Protein AF-A0A2B4SHE2-F1 (afdb_monomer_lite)

Secondary structure (DSSP, 8-state):
-------------PPPP-TTTTSS-HHHHHHHHHHHHH--HHHHHHHHHHTBTTB-GGGTSS---SHHHHHHHHHHHHHTTSS-SS--HHHHHHHHHTT-HHHHHHHHHHHHHHHHHHHHHHHHHHSPBTTB-S-TTPPPPTTTHHHHHHHHHHHHHTHHHHHHHHHHHHTT-S-TTHHHHHHHHSS-SS---HHHHHHHHHHHHHHHHHHHTT-S-PPTTHHHHHHHTSHHHHHHHHHHHHTTHHHHHHHHHHHHHHH-TTSPPPHHHHHHHHHHHHHHHHHHHS----

Structure (mmCIF, N/CA/C/O backbone):
data_AF-A0A2B4SHE2-F1
#
_entry.id   AF-A0A2B4SHE2-F1
#
loop_
_atom_site.group_PDB
_atom_site.id
_atom_site.type_symbol
_atom_site.label_atom_id
_atom_site.label_alt_id
_atom_site.label_comp_id
_atom_site.label_asym_id
_atom_site.label_entity_id
_atom_site.label_seq_id
_atom_site.pdbx_PDB_ins_code
_atom_site.Cartn_x
_atom_site.Cartn_y
_atom_site.Cartn_z
_atom_site.occupancy
_atom_site.B_iso_or_equiv
_atom_site.auth_seq_id
_atom_site.auth_comp_id
_atom_site.auth_asym_id
_atom_site.auth_atom_id
_atom_site.pdbx_PDB_model_num
ATOM 1 N N . MET A 1 1 ? -0.004 64.079 23.009 1.00 35.69 1 MET A N 1
ATOM 2 C CA . MET A 1 1 ? -0.251 62.740 23.583 1.00 35.69 1 MET A CA 1
ATOM 3 C C . MET A 1 1 ? -1.053 61.926 22.578 1.00 35.69 1 MET A C 1
ATOM 5 O O . MET A 1 1 ? -1.993 62.475 22.028 1.00 35.69 1 MET A O 1
ATOM 9 N N . ALA A 1 2 ? -0.576 60.702 22.318 1.00 30.23 2 ALA A N 1
ATOM 10 C CA . ALA A 1 2 ? -1.162 59.523 21.652 1.00 30.23 2 ALA A CA 1
ATOM 11 C C . ALA A 1 2 ? -2.428 59.692 20.773 1.00 30.23 2 ALA A C 1
ATOM 13 O O . ALA A 1 2 ? -3.469 60.118 21.248 1.00 30.23 2 ALA A O 1
ATOM 14 N N . SER A 1 3 ? -2.348 59.421 19.465 1.00 29.89 3 SER A N 1
ATOM 15 C CA . SER A 1 3 ? -2.462 58.098 18.801 1.00 29.89 3 SER A CA 1
ATOM 16 C C . SER A 1 3 ? -3.890 57.552 18.708 1.00 29.89 3 SER A C 1
ATOM 18 O O . SER A 1 3 ? -4.447 57.098 19.701 1.00 29.89 3 SER A O 1
ATOM 20 N N . THR A 1 4 ? -4.421 57.463 17.486 1.00 31.22 4 THR A N 1
ATOM 21 C CA . THR A 1 4 ? -5.020 56.212 16.979 1.00 31.22 4 THR A CA 1
ATOM 22 C C . THR A 1 4 ? -5.111 56.263 15.455 1.00 31.22 4 THR A C 1
ATOM 24 O O . THR A 1 4 ? -6.097 56.677 14.856 1.00 31.22 4 THR A O 1
ATOM 27 N N . THR A 1 5 ? -4.025 55.844 14.812 1.00 33.22 5 THR A N 1
ATOM 28 C CA . THR A 1 5 ? -4.031 55.367 13.433 1.00 33.22 5 THR A CA 1
ATOM 29 C C . THR A 1 5 ? -4.818 54.059 13.378 1.00 33.22 5 THR A C 1
ATOM 31 O O . THR A 1 5 ? -4.445 53.063 13.998 1.00 33.22 5 THR A O 1
ATOM 34 N N . ALA A 1 6 ? -5.920 54.060 12.631 1.00 34.59 6 ALA A N 1
ATOM 35 C CA . ALA A 1 6 ? -6.632 52.850 12.255 1.00 34.59 6 ALA A CA 1
ATOM 36 C C . ALA A 1 6 ? -5.744 52.027 11.307 1.00 34.59 6 ALA A C 1
ATOM 38 O O . ALA A 1 6 ? -5.678 52.280 10.108 1.00 34.59 6 ALA A O 1
ATOM 39 N N . SER A 1 7 ? -5.016 51.057 11.860 1.00 29.50 7 SER A N 1
ATOM 40 C CA . SER A 1 7 ? -4.370 50.007 11.078 1.00 29.50 7 SER A CA 1
ATOM 41 C C . SER A 1 7 ? -5.373 48.871 10.910 1.00 29.50 7 SER A C 1
ATOM 43 O O . SER A 1 7 ? -5.503 48.004 11.775 1.00 29.50 7 SER A O 1
ATOM 45 N N . SER A 1 8 ? -6.110 48.887 9.798 1.00 32.44 8 SER A N 1
ATOM 46 C CA . SER A 1 8 ? -6.782 47.691 9.300 1.00 32.44 8 SER A CA 1
ATOM 47 C C . SER A 1 8 ? -5.694 46.695 8.901 1.00 32.44 8 SER A C 1
ATOM 49 O O . SER A 1 8 ? -5.109 46.784 7.818 1.00 32.44 8 SER A O 1
ATOM 51 N N . LYS A 1 9 ? -5.371 45.764 9.801 1.00 32.91 9 LYS A N 1
ATOM 52 C CA . LYS A 1 9 ? -4.623 44.566 9.430 1.00 32.91 9 LYS A CA 1
ATOM 53 C C . LYS A 1 9 ? -5.504 43.777 8.468 1.00 32.91 9 LYS A C 1
ATOM 55 O O . LYS A 1 9 ? -6.381 43.036 8.892 1.00 32.91 9 LYS A O 1
ATOM 60 N N . ASN A 1 10 ? -5.260 43.972 7.176 1.00 30.81 10 ASN A N 1
ATOM 61 C CA . ASN A 1 10 ? -5.585 42.990 6.159 1.00 30.81 10 ASN A CA 1
ATOM 62 C C . ASN A 1 10 ? -4.869 41.703 6.569 1.00 30.81 10 ASN A C 1
ATOM 64 O O . ASN A 1 10 ? -3.658 41.569 6.369 1.00 30.81 10 ASN A O 1
ATOM 68 N N . GLU A 1 11 ? -5.600 40.794 7.214 1.00 30.48 11 GLU A N 1
ATOM 69 C CA . GLU A 1 11 ? -5.191 39.404 7.314 1.00 30.48 11 GLU A CA 1
ATOM 70 C C . GLU A 1 11 ? -4.985 38.924 5.885 1.00 30.48 11 GLU A C 1
ATOM 72 O O . GLU A 1 11 ? -5.907 38.802 5.080 1.00 30.48 11 GLU A O 1
ATOM 77 N N . THR A 1 12 ? -3.714 38.770 5.548 1.00 26.36 12 THR A N 1
ATOM 78 C CA . THR A 1 12 ? -3.264 38.187 4.303 1.00 26.36 12 THR A CA 1
ATOM 79 C C . THR A 1 12 ? -3.775 36.758 4.319 1.00 26.36 12 THR A C 1
ATOM 81 O O . THR A 1 12 ? -3.230 35.891 5.003 1.00 26.36 12 THR A O 1
ATOM 84 N N . ILE A 1 13 ? -4.881 36.545 3.606 1.00 33.16 13 ILE A N 1
ATOM 85 C CA . ILE A 1 13 ? -5.395 35.231 3.243 1.00 33.16 13 ILE A CA 1
ATOM 86 C C . ILE A 1 13 ? -4.196 34.475 2.675 1.00 33.16 13 ILE A C 1
ATOM 88 O O . ILE A 1 13 ? -3.643 34.844 1.638 1.00 33.16 13 ILE A O 1
ATOM 92 N N . SER A 1 14 ? -3.729 33.482 3.432 1.00 30.48 14 SER A N 1
ATOM 93 C CA . SER A 1 14 ? -2.652 32.601 2.994 1.00 30.48 14 SER A CA 1
ATOM 94 C C . SER A 1 14 ? -3.041 32.015 1.633 1.00 30.48 14 SER A C 1
ATOM 96 O O . SER A 1 14 ? -4.219 31.702 1.439 1.00 30.48 14 SER A O 1
ATOM 98 N N . PRO A 1 15 ? -2.102 31.904 0.678 1.00 32.03 15 PRO A N 1
ATOM 99 C CA . PRO A 1 15 ? -2.428 31.489 -0.680 1.00 32.03 15 PRO A CA 1
ATOM 100 C C . PRO A 1 15 ? -3.116 30.115 -0.668 1.00 32.03 15 PRO A C 1
ATOM 102 O O . PRO A 1 15 ? -2.853 29.317 0.239 1.00 32.03 15 PRO A O 1
ATOM 105 N N . PRO A 1 16 ? -3.991 29.828 -1.651 1.00 39.62 16 PRO A N 1
ATOM 106 C CA . PRO A 1 16 ? -4.706 28.563 -1.713 1.00 39.62 16 PRO A CA 1
ATOM 107 C C . PRO A 1 16 ? -3.692 27.417 -1.691 1.00 39.62 16 PRO A C 1
ATOM 109 O O . PRO A 1 16 ? -2.679 27.453 -2.396 1.00 39.62 16 PRO A O 1
ATOM 112 N N . PHE A 1 17 ? -3.942 26.438 -0.821 1.00 40.06 17 PHE A N 1
ATOM 113 C CA . PHE A 1 17 ? -3.150 25.220 -0.708 1.00 40.06 17 PHE A CA 1
ATOM 114 C C . PHE A 1 17 ? -2.892 24.653 -2.115 1.00 40.06 17 PHE A C 1
ATOM 116 O O . PHE A 1 17 ? -3.797 24.539 -2.937 1.00 40.06 17 PHE A O 1
ATOM 123 N N . SER A 1 18 ? -1.620 24.411 -2.441 1.00 35.09 18 SER A N 1
ATOM 124 C CA . SER A 1 18 ? -1.238 23.954 -3.776 1.00 35.09 18 SER A CA 1
ATOM 125 C C . SER A 1 18 ? -1.647 22.493 -3.952 1.00 35.09 18 SER A C 1
ATOM 127 O O . SER A 1 18 ? -0.974 21.601 -3.429 1.00 35.09 18 SER A O 1
ATOM 129 N N . ILE A 1 19 ? -2.688 22.287 -4.760 1.00 45.56 19 ILE A N 1
ATOM 130 C CA . ILE A 1 19 ? -3.232 21.009 -5.259 1.00 45.56 19 ILE A CA 1
ATOM 131 C C . ILE A 1 19 ? -2.128 20.023 -5.716 1.00 45.56 19 ILE A C 1
ATOM 133 O O . ILE A 1 19 ? -2.297 18.807 -5.691 1.00 45.56 19 ILE A O 1
ATOM 137 N N . MET A 1 20 ? -0.946 20.516 -6.104 1.00 47.19 20 MET A N 1
ATOM 138 C CA . MET A 1 20 ? 0.175 19.691 -6.575 1.00 47.19 20 MET A CA 1
ATOM 139 C C . MET A 1 20 ? 0.999 19.024 -5.463 1.00 47.19 20 MET A C 1
ATOM 141 O O . MET A 1 20 ? 1.744 18.079 -5.734 1.00 47.19 20 MET A O 1
ATOM 145 N N . LYS A 1 21 ? 0.923 19.489 -4.209 1.00 54.62 21 LYS A N 1
ATOM 146 C CA . LYS A 1 21 ? 1.840 19.0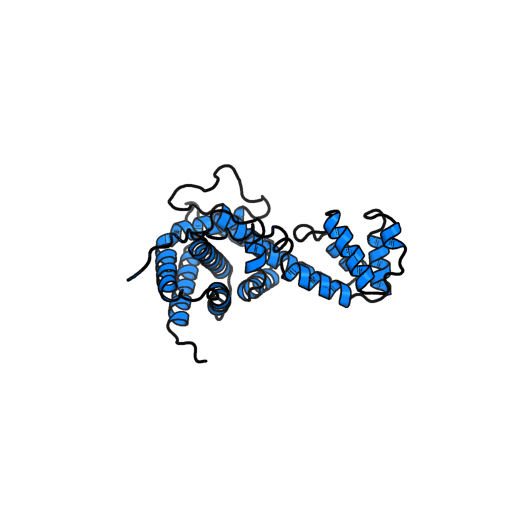19 -3.154 1.00 54.62 21 LYS A CA 1
ATOM 147 C C . LYS A 1 21 ? 1.622 17.545 -2.791 1.00 54.62 21 LYS A C 1
ATOM 149 O O . LYS A 1 21 ? 2.589 16.857 -2.453 1.00 54.62 21 LYS A O 1
ATOM 154 N N . TYR A 1 22 ? 0.384 17.065 -2.900 1.00 61.91 22 TYR A N 1
ATOM 155 C CA . TYR A 1 22 ? -0.038 15.727 -2.474 1.00 61.91 22 TYR A CA 1
ATOM 156 C C . TYR A 1 22 ? -0.290 14.753 -3.631 1.00 61.91 22 TYR A C 1
ATOM 158 O O . TYR A 1 22 ? -0.704 13.626 -3.389 1.00 61.91 22 TYR A O 1
ATOM 166 N N . GLN A 1 23 ? 0.036 15.144 -4.869 1.00 71.19 23 GLN A N 1
ATOM 167 C CA . GLN A 1 23 ? -0.316 14.400 -6.087 1.00 71.19 23 GLN A CA 1
ATOM 168 C C . GLN A 1 23 ? 0.148 12.932 -6.096 1.00 71.19 23 GLN A C 1
ATOM 170 O O . GLN A 1 23 ? -0.513 12.079 -6.680 1.00 71.19 23 GLN A O 1
ATOM 175 N N . TYR A 1 24 ? 1.272 12.626 -5.437 1.00 84.31 24 TYR A N 1
ATOM 176 C CA . TYR A 1 24 ? 1.762 11.254 -5.310 1.00 84.31 24 TYR A CA 1
ATOM 177 C C . TYR A 1 24 ? 2.224 10.962 -3.878 1.00 84.31 24 TYR A C 1
ATOM 179 O O . TYR A 1 24 ? 3.018 11.750 -3.338 1.00 84.31 24 TYR A O 1
ATOM 187 N N . PRO A 1 25 ? 1.815 9.823 -3.283 1.00 88.62 25 PRO A N 1
ATOM 188 C CA . PRO A 1 25 ? 2.307 9.384 -1.981 1.00 88.62 25 PRO A CA 1
ATOM 189 C C . PRO A 1 25 ? 3.843 9.277 -1.964 1.00 88.62 25 PRO A C 1
ATOM 191 O O . PRO A 1 25 ? 4.420 8.804 -2.948 1.00 88.62 25 PRO A O 1
ATOM 194 N N . PRO A 1 26 ? 4.536 9.660 -0.872 1.00 89.88 26 PRO A N 1
ATOM 195 C CA . PRO A 1 26 ? 5.999 9.623 -0.818 1.00 89.88 26 PRO A CA 1
ATOM 196 C C . PRO A 1 26 ? 6.572 8.236 -1.110 1.00 89.88 26 PRO A C 1
ATOM 198 O O . PRO A 1 26 ? 7.491 8.127 -1.907 1.00 89.88 26 PRO A O 1
ATOM 201 N N . VAL A 1 27 ? 5.953 7.177 -0.577 1.00 92.88 27 VAL A N 1
ATOM 202 C CA . VAL A 1 27 ? 6.382 5.786 -0.816 1.00 92.88 27 VAL A CA 1
ATOM 203 C C . VAL A 1 27 ? 6.355 5.384 -2.292 1.00 92.88 27 VAL A C 1
ATOM 205 O O . VAL A 1 27 ? 7.165 4.570 -2.718 1.00 92.88 27 VAL A O 1
ATOM 208 N N . PHE A 1 28 ? 5.451 5.965 -3.087 1.00 95.00 28 PHE A N 1
ATOM 209 C CA . PHE A 1 28 ? 5.414 5.736 -4.529 1.00 95.00 28 PHE A CA 1
ATOM 210 C C . PHE A 1 28 ? 6.556 6.472 -5.230 1.00 95.00 28 PHE A C 1
ATOM 212 O O . PHE A 1 28 ? 7.228 5.894 -6.077 1.00 95.00 28 PHE A O 1
ATOM 219 N N . LYS A 1 29 ? 6.817 7.730 -4.847 1.00 93.81 29 LYS A N 1
ATOM 220 C CA . LYS A 1 29 ? 7.949 8.502 -5.383 1.00 93.81 29 LYS A CA 1
ATOM 221 C C . LYS A 1 29 ? 9.282 7.824 -5.065 1.00 93.81 29 LYS A C 1
ATOM 223 O O . LYS A 1 29 ? 10.107 7.678 -5.961 1.00 93.81 29 LYS A O 1
ATOM 228 N N . ASP A 1 30 ? 9.459 7.384 -3.822 1.00 95.00 30 ASP A N 1
ATOM 229 C CA . ASP A 1 30 ? 10.666 6.699 -3.356 1.00 95.00 30 ASP A CA 1
ATOM 230 C C . ASP A 1 30 ? 10.887 5.398 -4.144 1.00 95.00 30 ASP A C 1
ATOM 232 O O . ASP A 1 30 ? 11.995 5.138 -4.611 1.00 95.00 30 ASP A O 1
ATOM 236 N N . PHE A 1 31 ? 9.815 4.637 -4.396 1.00 97.12 31 PHE A N 1
ATOM 237 C CA . PHE A 1 31 ? 9.875 3.456 -5.254 1.00 97.12 31 PHE A CA 1
ATOM 238 C C . PHE A 1 31 ? 10.293 3.788 -6.689 1.00 97.12 31 PHE A C 1
ATOM 240 O O . PHE A 1 31 ? 11.168 3.123 -7.228 1.00 97.12 31 PHE A O 1
ATOM 247 N N . LEU A 1 32 ? 9.710 4.815 -7.319 1.00 96.94 32 LEU A N 1
ATOM 248 C CA . LEU A 1 32 ? 10.079 5.197 -8.689 1.00 96.94 32 LEU A CA 1
ATOM 249 C C . LEU A 1 32 ? 11.546 5.633 -8.788 1.00 96.94 32 LEU A C 1
ATOM 251 O O . LEU A 1 32 ? 12.211 5.315 -9.771 1.00 96.94 32 LEU A O 1
ATOM 255 N N . ILE A 1 33 ? 12.062 6.327 -7.770 1.00 96.56 33 ILE A N 1
ATOM 256 C CA . ILE A 1 33 ? 13.481 6.690 -7.694 1.00 96.56 33 ILE A CA 1
ATOM 257 C C . ILE A 1 33 ? 14.343 5.428 -7.625 1.00 96.56 33 ILE A C 1
ATOM 259 O O . ILE A 1 33 ? 15.272 5.279 -8.419 1.00 96.56 33 ILE A O 1
ATOM 263 N N . HIS A 1 34 ? 14.010 4.504 -6.722 1.00 96.75 34 HIS A N 1
ATOM 264 C CA . HIS A 1 34 ? 14.760 3.263 -6.571 1.00 96.75 34 HIS A CA 1
ATOM 265 C C . HIS A 1 34 ? 14.682 2.377 -7.821 1.00 96.75 34 HIS A C 1
ATOM 267 O O . HIS A 1 34 ? 15.695 1.823 -8.242 1.00 96.75 34 HIS A O 1
ATOM 273 N N . PHE A 1 35 ? 13.513 2.299 -8.461 1.00 97.38 35 PHE A N 1
ATOM 274 C CA . PHE A 1 35 ? 13.305 1.617 -9.735 1.00 97.38 35 PHE A CA 1
ATOM 275 C C . PHE A 1 35 ? 14.287 2.134 -10.789 1.00 97.38 35 PHE A C 1
ATOM 277 O O . PHE A 1 35 ? 15.049 1.341 -11.334 1.00 97.38 35 PHE A O 1
ATOM 284 N N . VAL A 1 36 ? 14.342 3.454 -11.015 1.00 96.44 36 VAL A N 1
ATOM 285 C CA . VAL A 1 36 ? 15.259 4.069 -11.993 1.00 96.44 36 VAL A CA 1
ATOM 286 C C . VAL A 1 36 ? 16.712 3.722 -11.690 1.00 96.44 36 VAL A C 1
ATOM 288 O O . VAL A 1 36 ? 17.429 3.237 -12.565 1.00 96.44 36 VAL A O 1
ATOM 291 N N . GLN A 1 37 ? 17.125 3.911 -10.438 1.00 95.19 37 GLN A N 1
ATOM 292 C CA . GLN A 1 37 ? 18.502 3.676 -9.999 1.00 95.19 37 GLN A CA 1
ATOM 293 C C . GLN A 1 37 ? 18.914 2.202 -10.092 1.00 95.19 37 GLN A C 1
ATOM 295 O O . GLN A 1 37 ? 20.091 1.894 -10.258 1.00 95.19 37 GLN A O 1
ATOM 300 N N . SER A 1 38 ? 17.948 1.287 -10.022 1.00 96.12 38 SER A N 1
ATOM 301 C CA . SER A 1 38 ? 18.192 -0.153 -9.980 1.00 96.12 38 SER A CA 1
ATOM 302 C C . SER A 1 38 ? 18.204 -0.831 -11.348 1.00 96.12 38 SER A C 1
ATOM 304 O O . SER A 1 38 ? 18.576 -2.006 -11.438 1.00 96.12 38 SER A O 1
ATOM 306 N N . LEU A 1 39 ? 17.770 -0.167 -12.424 1.00 95.06 39 LEU A N 1
ATOM 307 C CA . LEU A 1 39 ? 17.797 -0.751 -13.767 1.00 95.06 39 LEU A CA 1
ATOM 308 C C . LEU A 1 39 ? 19.159 -0.537 -14.439 1.00 95.06 39 LEU A C 1
ATOM 310 O O . LEU A 1 39 ? 19.611 0.596 -14.597 1.00 95.06 39 LEU A O 1
ATOM 314 N N . ASN A 1 40 ? 19.779 -1.624 -14.907 1.00 93.56 40 ASN A N 1
ATOM 315 C CA . ASN A 1 40 ? 20.942 -1.567 -15.797 1.00 93.56 40 ASN A CA 1
ATOM 316 C C . ASN A 1 40 ? 20.534 -1.168 -17.230 1.00 93.56 40 ASN A C 1
ATOM 318 O O . ASN A 1 40 ? 19.349 -1.154 -17.561 1.00 93.56 40 ASN A O 1
ATOM 322 N N . SER A 1 41 ? 21.508 -0.892 -18.099 1.00 92.50 41 SER A N 1
ATOM 323 C CA . SER A 1 41 ? 21.264 -0.455 -19.483 1.00 92.50 41 SER A CA 1
ATOM 324 C C . SER A 1 41 ? 20.343 -1.392 -20.277 1.00 92.50 41 SER A C 1
ATOM 326 O O . SER A 1 41 ? 19.435 -0.922 -20.956 1.00 92.50 41 SER A O 1
ATOM 328 N N . SER A 1 42 ? 20.510 -2.712 -20.142 1.00 92.75 42 SER A N 1
ATOM 329 C CA . SER A 1 42 ? 19.654 -3.699 -20.815 1.00 92.75 42 SER A CA 1
ATOM 330 C C . SER A 1 42 ? 18.200 -3.621 -20.344 1.00 92.75 42 SER A C 1
ATOM 332 O O . SER A 1 42 ? 17.282 -3.641 -21.161 1.00 92.75 42 SER A O 1
ATOM 334 N N . ASN A 1 43 ? 17.973 -3.498 -19.034 1.00 95.31 43 ASN A N 1
ATOM 335 C CA . ASN A 1 43 ? 16.633 -3.373 -18.463 1.00 95.31 43 ASN A CA 1
ATOM 336 C C . ASN A 1 43 ? 15.973 -2.052 -18.872 1.00 95.31 43 ASN A C 1
ATOM 338 O O . ASN A 1 43 ? 14.769 -2.018 -19.103 1.00 95.31 43 ASN A O 1
ATOM 342 N N . ARG A 1 44 ? 16.748 -0.967 -18.979 1.00 94.75 44 ARG A N 1
ATOM 343 C CA . ARG A 1 44 ? 16.248 0.340 -19.431 1.00 94.75 44 ARG A CA 1
ATOM 344 C C . ARG A 1 44 ? 15.804 0.304 -20.888 1.00 94.75 44 ARG A C 1
ATOM 346 O O . ARG A 1 44 ? 14.708 0.765 -21.191 1.00 94.75 44 ARG A O 1
ATOM 353 N N . ALA A 1 45 ? 16.605 -0.303 -21.763 1.00 91.94 45 ALA A N 1
ATOM 354 C CA . ALA A 1 45 ? 16.230 -0.519 -23.158 1.00 91.94 45 ALA A CA 1
ATOM 355 C C . ALA A 1 45 ? 14.974 -1.400 -23.273 1.00 91.94 45 ALA A C 1
ATOM 357 O O . ALA A 1 45 ? 14.053 -1.073 -24.020 1.00 91.94 45 ALA A O 1
ATOM 358 N N . ALA A 1 46 ? 14.891 -2.470 -22.475 1.00 94.31 46 ALA A N 1
ATOM 359 C CA . ALA A 1 46 ? 13.701 -3.315 -22.414 1.00 94.31 46 ALA A CA 1
ATOM 360 C C . ALA A 1 46 ? 12.463 -2.542 -21.931 1.00 94.31 46 ALA A C 1
ATOM 362 O O . ALA A 1 46 ? 11.380 -2.742 -22.469 1.00 94.31 46 ALA A O 1
ATOM 363 N N . PHE A 1 47 ? 12.609 -1.640 -20.955 1.00 94.81 47 PHE A N 1
ATOM 364 C CA . PHE A 1 47 ? 11.508 -0.798 -20.486 1.00 94.81 47 PHE A CA 1
ATOM 365 C C . PHE A 1 47 ? 11.028 0.175 -21.565 1.00 94.81 47 PHE A C 1
ATOM 367 O O . PHE A 1 47 ? 9.824 0.327 -21.758 1.00 94.81 47 PHE A O 1
ATOM 374 N N . ALA A 1 48 ? 11.958 0.792 -22.298 1.00 92.25 48 ALA A N 1
ATOM 375 C CA . ALA A 1 48 ? 11.646 1.665 -23.427 1.00 92.25 48 ALA A CA 1
ATOM 376 C C . ALA A 1 48 ? 10.826 0.921 -24.488 1.00 92.25 48 ALA A C 1
ATOM 378 O O . ALA A 1 48 ? 9.769 1.391 -24.903 1.00 92.25 48 ALA A O 1
ATOM 379 N N . PHE A 1 49 ? 11.283 -0.278 -24.858 1.00 90.88 49 PHE A N 1
ATOM 380 C CA . PHE A 1 49 ? 10.578 -1.153 -25.787 1.00 90.88 49 PHE A CA 1
ATOM 381 C C . PHE A 1 49 ? 9.200 -1.565 -25.255 1.00 90.88 49 PHE A C 1
ATOM 383 O O . PHE A 1 49 ? 8.220 -1.514 -25.989 1.00 90.88 49 PHE A O 1
ATOM 390 N N . TYR A 1 50 ? 9.094 -1.903 -23.966 1.00 92.50 50 TYR A N 1
ATOM 391 C CA . TYR A 1 50 ? 7.817 -2.251 -23.333 1.00 92.50 50 TYR A CA 1
ATOM 392 C C . TYR A 1 50 ? 6.801 -1.099 -23.387 1.00 92.50 50 TYR A C 1
ATOM 394 O O . TYR A 1 50 ? 5.603 -1.334 -23.492 1.00 92.50 50 TYR A O 1
ATOM 402 N N . CYS A 1 51 ? 7.271 0.150 -23.341 1.00 91.44 51 CYS A N 1
ATOM 403 C CA . CYS A 1 51 ? 6.422 1.339 -23.435 1.00 91.44 51 CYS A CA 1
ATOM 404 C C . CYS A 1 51 ? 6.044 1.714 -24.880 1.00 91.44 51 CYS A C 1
ATOM 406 O O . CYS A 1 51 ? 5.323 2.695 -25.091 1.00 91.44 51 CYS A O 1
ATOM 408 N N . GLN A 1 52 ? 6.521 0.978 -25.888 1.00 88.81 52 GLN A N 1
ATOM 409 C CA . GLN A 1 52 ? 6.210 1.257 -27.285 1.00 88.81 52 GLN A CA 1
ATOM 410 C C . GLN A 1 52 ? 4.703 1.117 -27.544 1.00 88.81 52 GLN A C 1
ATOM 412 O O . GLN A 1 52 ? 4.082 0.119 -27.196 1.00 88.81 52 GLN A O 1
ATOM 417 N N . GLY A 1 53 ? 4.107 2.138 -28.164 1.00 84.38 53 GLY A N 1
ATOM 418 C CA . GLY A 1 53 ? 2.663 2.195 -28.420 1.00 84.38 53 GLY A CA 1
ATOM 419 C C . GLY A 1 53 ? 1.831 2.785 -27.276 1.00 84.38 53 GLY A C 1
ATOM 420 O O . GLY A 1 53 ? 0.689 3.160 -27.521 1.00 84.38 53 GLY A O 1
ATOM 421 N N . LEU A 1 54 ? 2.403 2.945 -26.075 1.00 85.44 54 LEU A N 1
ATOM 422 C CA . LEU A 1 54 ? 1.774 3.672 -24.960 1.00 85.44 54 LEU A CA 1
ATOM 423 C C . LEU A 1 54 ? 2.121 5.167 -24.973 1.00 85.44 54 LEU A C 1
ATOM 425 O O . LEU A 1 54 ? 1.412 5.991 -24.403 1.00 85.44 54 LEU A O 1
ATOM 429 N N . ILE A 1 55 ? 3.227 5.530 -25.626 1.00 80.81 55 ILE A N 1
ATOM 430 C CA . ILE A 1 55 ? 3.735 6.903 -25.679 1.00 80.81 55 ILE A CA 1
ATOM 431 C C . ILE A 1 55 ? 4.205 7.269 -27.097 1.00 80.81 55 ILE A C 1
ATOM 433 O O . ILE A 1 55 ? 4.502 6.374 -27.896 1.00 80.81 55 ILE A O 1
ATOM 437 N N . PRO A 1 56 ? 4.322 8.570 -27.428 1.00 80.62 56 PRO A N 1
ATOM 438 C CA . PRO A 1 56 ? 4.888 9.015 -28.696 1.00 80.62 56 PRO A CA 1
ATOM 439 C C . PRO A 1 56 ? 6.314 8.493 -28.900 1.00 80.62 56 PRO A C 1
ATOM 441 O O . PRO A 1 56 ? 7.141 8.580 -27.994 1.00 80.62 56 PRO A O 1
ATOM 444 N N . GLY A 1 57 ? 6.622 8.027 -30.115 1.00 75.88 57 GLY A N 1
ATOM 445 C CA . GLY A 1 57 ? 7.949 7.503 -30.466 1.00 75.88 57 GLY A CA 1
ATOM 446 C C . GLY A 1 57 ? 9.094 8.485 -30.202 1.00 75.88 57 GLY A C 1
ATOM 447 O O . GLY A 1 57 ? 10.160 8.061 -29.781 1.00 75.88 57 GLY A O 1
ATOM 448 N N . SER A 1 58 ? 8.839 9.796 -30.288 1.00 76.19 58 SER A N 1
ATOM 449 C CA . SER A 1 58 ? 9.822 10.839 -29.962 1.00 76.19 58 SER A CA 1
ATOM 450 C C . SER A 1 58 ? 10.334 10.806 -28.517 1.00 76.19 58 SER A C 1
ATOM 452 O O . SER A 1 58 ? 11.405 11.333 -28.230 1.00 76.19 58 SER A O 1
ATOM 454 N N . MET A 1 59 ? 9.594 10.175 -27.600 1.00 73.88 59 MET A N 1
ATOM 455 C CA . MET A 1 59 ? 10.021 9.947 -26.213 1.00 73.88 59 MET A CA 1
ATOM 456 C C . MET A 1 59 ? 10.870 8.675 -26.054 1.00 73.88 59 MET A C 1
ATOM 458 O O . MET A 1 59 ? 11.421 8.439 -24.981 1.00 73.88 59 MET A O 1
ATOM 462 N N . LEU A 1 60 ? 10.968 7.859 -27.105 1.00 78.25 60 LEU A N 1
ATOM 463 C CA . LEU A 1 60 ? 11.708 6.595 -27.172 1.00 78.25 60 LEU A CA 1
ATOM 464 C C . LEU A 1 60 ? 12.941 6.669 -28.088 1.00 78.25 60 LEU A C 1
ATOM 466 O O . LEU A 1 60 ? 13.702 5.709 -28.136 1.00 78.25 60 LEU A O 1
ATOM 470 N N . ASP A 1 61 ? 13.165 7.794 -28.776 1.00 69.94 61 ASP A N 1
ATOM 471 C CA . ASP A 1 61 ? 14.292 7.988 -29.704 1.00 69.94 61 ASP A CA 1
ATOM 472 C C . ASP A 1 61 ? 15.671 8.008 -29.000 1.00 69.94 61 ASP A C 1
ATOM 474 O O . ASP A 1 61 ? 16.713 7.885 -29.645 1.00 69.94 61 ASP A O 1
ATOM 478 N N . GLY A 1 62 ? 15.695 8.155 -27.670 1.00 69.50 62 GLY A N 1
ATOM 479 C CA . GLY A 1 62 ? 16.902 8.075 -26.844 1.00 69.50 62 GLY A CA 1
ATOM 480 C C . GLY A 1 62 ? 17.283 6.638 -26.467 1.00 69.50 62 GLY A C 1
ATOM 481 O O . GLY A 1 62 ? 16.443 5.749 -26.370 1.00 69.50 62 GLY A O 1
ATOM 482 N N . ASN A 1 63 ? 18.561 6.401 -26.165 1.00 74.69 63 ASN A N 1
ATOM 483 C CA . ASN A 1 63 ? 19.057 5.074 -25.767 1.00 74.69 63 ASN A CA 1
ATOM 484 C C . ASN A 1 63 ? 18.761 4.703 -24.295 1.00 74.69 63 ASN A C 1
ATOM 486 O O . ASN A 1 63 ? 19.206 3.651 -23.834 1.00 74.69 63 ASN A O 1
ATOM 490 N N . MET A 1 64 ? 18.043 5.562 -23.558 1.00 86.00 64 MET A N 1
ATOM 491 C CA . MET A 1 64 ? 17.741 5.422 -22.125 1.00 86.00 64 MET A CA 1
ATOM 492 C C . MET A 1 64 ? 18.986 5.149 -21.263 1.00 86.00 64 MET A C 1
ATOM 494 O O . MET A 1 64 ? 18.924 4.411 -20.273 1.00 86.00 64 MET A O 1
ATOM 498 N N . ALA A 1 65 ? 20.135 5.716 -21.639 1.00 85.00 65 ALA A N 1
ATOM 499 C CA . ALA A 1 65 ? 21.398 5.491 -20.945 1.00 85.00 65 ALA A CA 1
ATOM 500 C C . ALA A 1 65 ? 21.472 6.215 -19.594 1.00 85.00 65 ALA A C 1
ATOM 502 O O . ALA A 1 65 ? 22.243 5.807 -18.725 1.00 85.00 65 ALA A O 1
ATOM 503 N N . THR A 1 66 ? 20.681 7.271 -19.396 1.00 90.19 66 THR A N 1
ATOM 504 C CA . THR A 1 66 ? 20.736 8.115 -18.196 1.00 90.19 66 THR A CA 1
ATOM 505 C C . THR A 1 66 ? 19.485 7.995 -17.329 1.00 90.19 66 THR A C 1
ATOM 507 O O . THR A 1 66 ? 18.392 7.671 -17.795 1.00 90.19 66 THR A O 1
ATOM 510 N N . ASP A 1 67 ? 19.627 8.280 -16.031 1.00 93.19 67 ASP A N 1
ATOM 511 C CA . ASP A 1 67 ? 18.484 8.360 -15.107 1.00 93.19 67 ASP A CA 1
ATOM 512 C C . ASP A 1 67 ? 17.500 9.451 -15.536 1.00 93.19 67 ASP A C 1
ATOM 514 O O . ASP A 1 67 ? 16.292 9.291 -15.389 1.00 93.19 67 ASP A O 1
ATOM 518 N N . ALA A 1 68 ? 18.010 10.554 -16.090 1.00 92.12 68 ALA A N 1
ATOM 519 C CA . ALA A 1 68 ? 17.202 11.684 -16.528 1.00 92.12 68 ALA A CA 1
ATOM 520 C C . ALA A 1 68 ? 16.237 11.306 -17.663 1.00 92.12 68 ALA A C 1
ATOM 522 O O . ALA A 1 68 ? 15.065 11.680 -17.603 1.00 92.12 68 ALA A O 1
ATOM 523 N N . GLU A 1 69 ? 16.701 10.537 -18.651 1.00 90.88 69 GLU A N 1
ATOM 524 C CA . GLU A 1 69 ? 15.866 10.032 -19.752 1.00 90.88 69 GLU A CA 1
ATOM 525 C C . GLU A 1 69 ? 14.783 9.085 -19.233 1.00 90.88 69 GLU A C 1
ATOM 527 O O . GLU A 1 69 ? 13.604 9.245 -19.552 1.00 90.88 69 GLU A O 1
ATOM 532 N N . LEU A 1 70 ? 15.150 8.159 -18.342 1.00 92.75 70 LEU A N 1
ATOM 533 C CA . LEU A 1 70 ? 14.187 7.232 -17.756 1.00 92.75 70 LEU A CA 1
ATOM 534 C C . LEU A 1 70 ? 13.158 7.952 -16.865 1.00 92.75 70 LEU A C 1
ATOM 536 O O . LEU A 1 70 ? 11.971 7.629 -16.893 1.00 92.75 70 LEU A O 1
ATOM 540 N N . PHE A 1 71 ? 13.570 8.973 -16.109 1.00 93.19 71 PHE A N 1
ATOM 541 C CA . PHE A 1 71 ? 12.638 9.818 -15.363 1.00 93.19 71 PHE A CA 1
ATOM 542 C C . PHE A 1 71 ? 11.722 10.633 -16.279 1.00 93.19 71 PHE A C 1
ATOM 544 O O . PHE A 1 71 ? 10.565 10.850 -15.918 1.00 93.19 71 PHE A O 1
ATOM 551 N N . ALA A 1 72 ? 12.203 11.105 -17.431 1.00 91.56 72 ALA A N 1
ATOM 552 C CA . ALA A 1 72 ? 11.366 11.799 -18.407 1.00 91.56 72 ALA A CA 1
ATOM 553 C C . ALA A 1 72 ? 10.275 10.866 -18.953 1.00 91.56 72 ALA A C 1
ATOM 555 O O . ALA A 1 72 ? 9.101 11.242 -18.960 1.00 91.56 72 ALA A O 1
ATOM 556 N N . LEU A 1 73 ? 10.643 9.625 -19.281 1.00 92.12 73 LEU A N 1
ATOM 557 C CA . LEU A 1 73 ? 9.706 8.570 -19.660 1.00 92.12 73 LEU A CA 1
ATOM 558 C C . LEU A 1 73 ? 8.664 8.307 -18.558 1.00 92.12 73 LEU A C 1
ATOM 560 O O . LEU A 1 73 ? 7.464 8.366 -18.815 1.00 92.12 73 LEU A O 1
ATOM 564 N N . ILE A 1 74 ? 9.094 8.104 -17.308 1.00 93.25 74 ILE A N 1
ATOM 565 C CA . ILE A 1 74 ? 8.173 7.896 -16.174 1.00 93.25 74 ILE A CA 1
ATOM 566 C C . ILE A 1 74 ? 7.229 9.088 -15.996 1.00 93.25 74 ILE A C 1
ATOM 568 O O . ILE A 1 74 ? 6.032 8.896 -15.797 1.00 93.25 74 ILE A O 1
ATOM 572 N N . LYS A 1 75 ? 7.731 10.325 -16.083 1.00 91.50 75 LYS A N 1
ATOM 573 C CA . LYS A 1 75 ? 6.885 11.526 -16.002 1.00 91.50 75 LYS A CA 1
ATOM 574 C C . LYS A 1 75 ? 5.828 11.543 -17.100 1.00 91.50 75 LYS A C 1
ATOM 576 O O . LYS A 1 75 ? 4.695 11.935 -16.828 1.00 91.50 75 LYS A O 1
ATOM 581 N N . PHE A 1 76 ? 6.176 11.118 -18.312 1.00 90.81 76 PHE A N 1
ATOM 582 C CA . PHE A 1 76 ? 5.217 11.014 -19.403 1.00 90.81 76 PHE A CA 1
ATOM 583 C C . PHE A 1 76 ? 4.144 9.961 -19.109 1.00 90.81 76 PHE A C 1
ATOM 585 O O . PHE A 1 76 ? 2.959 10.265 -19.227 1.00 90.81 76 PHE A O 1
ATOM 592 N N . LEU A 1 77 ? 4.532 8.765 -18.654 1.00 92.88 77 LEU A N 1
ATOM 593 C CA . LEU A 1 77 ? 3.594 7.704 -18.257 1.00 92.88 77 LEU A CA 1
ATOM 594 C C . LEU A 1 77 ? 2.638 8.168 -17.145 1.00 92.88 77 LEU A C 1
ATOM 596 O O . LEU A 1 77 ? 1.442 7.899 -17.195 1.00 92.88 77 LEU A O 1
ATOM 600 N N . LEU A 1 78 ? 3.148 8.928 -16.171 1.00 91.81 78 LEU A N 1
ATOM 601 C CA . LEU A 1 78 ? 2.330 9.543 -15.121 1.00 91.81 78 LEU A CA 1
ATOM 602 C C . LEU A 1 78 ? 1.352 10.586 -15.683 1.00 91.81 78 LEU A C 1
ATOM 604 O O . LEU A 1 78 ? 0.201 10.653 -15.266 1.00 91.81 78 LEU A O 1
ATOM 608 N N . SER A 1 79 ? 1.804 11.402 -16.637 1.00 89.44 79 SER A N 1
ATOM 609 C CA . SER A 1 79 ? 1.002 12.487 -17.223 1.00 89.44 79 SER A CA 1
ATOM 610 C C . SER A 1 79 ? -0.062 11.976 -18.202 1.00 89.44 79 SER A C 1
ATOM 612 O O . SER A 1 79 ? -1.106 12.601 -18.351 1.00 89.44 79 SER A O 1
ATOM 614 N N . SER A 1 80 ? 0.199 10.840 -18.850 1.00 88.69 80 SER A N 1
ATOM 615 C CA . SER A 1 80 ? -0.729 10.128 -19.741 1.00 88.69 80 SER A CA 1
ATOM 616 C C . SER A 1 80 ? -1.648 9.150 -19.002 1.00 88.69 80 SER A C 1
ATOM 618 O O . SER A 1 80 ? -2.502 8.537 -19.630 1.00 88.69 80 SER A O 1
ATOM 620 N N . ASN A 1 81 ? -1.515 9.031 -17.673 1.00 88.38 81 ASN A N 1
ATOM 621 C CA . ASN A 1 81 ? -2.278 8.112 -16.820 1.00 88.38 81 ASN A CA 1
ATOM 622 C C . ASN A 1 81 ? -2.069 6.611 -17.136 1.00 88.38 81 ASN A C 1
ATOM 624 O O . ASN A 1 81 ? -2.788 5.761 -16.611 1.00 88.38 81 ASN A O 1
ATOM 628 N N . GLU A 1 82 ? -1.041 6.277 -17.921 1.00 91.75 82 GLU A N 1
ATOM 629 C CA . GLU A 1 82 ? -0.552 4.903 -18.130 1.00 91.75 82 GLU A CA 1
ATOM 630 C C . GLU A 1 82 ? 0.098 4.331 -16.861 1.00 91.75 82 GLU A C 1
ATOM 632 O O . GLU A 1 82 ? 0.175 3.120 -16.645 1.00 91.75 82 GLU A O 1
ATOM 637 N N . LEU A 1 83 ? 0.555 5.221 -15.980 1.00 92.62 83 LEU A N 1
ATOM 638 C CA . LEU A 1 83 ? 1.071 4.895 -14.664 1.00 92.62 83 LEU A CA 1
ATOM 639 C C . LEU A 1 83 ? 0.437 5.814 -13.622 1.00 92.62 83 LEU A C 1
ATOM 641 O O . LEU A 1 83 ? 0.401 7.029 -13.785 1.00 92.62 83 LEU A O 1
ATOM 645 N N . SER A 1 84 ? -0.002 5.255 -12.499 1.00 92.00 84 SER A N 1
ATOM 646 C CA . SER A 1 84 ? -0.424 6.043 -11.343 1.00 92.00 84 SER A CA 1
ATOM 647 C C . SER A 1 84 ? -0.165 5.287 -10.040 1.00 92.00 84 SER A C 1
ATOM 649 O O . SER A 1 84 ? 0.176 4.103 -10.033 1.00 92.00 84 SER A O 1
ATOM 651 N N . PHE A 1 85 ? -0.330 5.956 -8.896 1.00 89.44 85 PHE A N 1
ATOM 652 C CA . PHE A 1 85 ? -0.171 5.283 -7.605 1.00 89.44 85 PHE A CA 1
ATOM 653 C C . PHE A 1 85 ? -1.323 4.303 -7.296 1.00 89.44 85 PHE A C 1
ATOM 655 O O . PHE A 1 85 ? -1.190 3.464 -6.407 1.00 89.44 85 PHE A O 1
ATOM 662 N N . THR A 1 86 ? -2.441 4.384 -8.025 1.00 87.56 86 THR A N 1
ATOM 663 C CA . THR A 1 86 ? -3.565 3.435 -7.947 1.00 87.56 86 THR A CA 1
ATOM 664 C C . THR A 1 86 ? -3.497 2.364 -9.040 1.00 87.56 86 THR A C 1
ATOM 666 O O . THR A 1 86 ? -3.962 1.244 -8.823 1.00 87.56 86 THR A O 1
ATOM 669 N N . ASN A 1 87 ? -2.846 2.653 -10.173 1.00 89.94 87 ASN A N 1
ATOM 670 C CA . ASN A 1 87 ? -2.605 1.719 -11.267 1.00 89.94 87 ASN A CA 1
ATOM 671 C C . ASN A 1 87 ? -1.102 1.532 -11.534 1.00 89.94 87 ASN A C 1
ATOM 673 O O . ASN A 1 87 ? -0.470 2.298 -12.257 1.00 89.94 87 ASN A O 1
ATOM 677 N N . MET A 1 88 ? -0.548 0.455 -10.975 1.00 94.12 88 MET A N 1
ATOM 678 C CA . MET A 1 88 ? 0.854 0.051 -11.152 1.00 94.12 88 MET A CA 1
ATOM 679 C C . MET A 1 88 ? 1.003 -1.223 -12.005 1.00 94.12 88 MET A C 1
ATOM 681 O O . MET A 1 88 ? 1.987 -1.950 -11.861 1.00 94.12 88 MET A O 1
ATOM 685 N N . SER A 1 89 ? -0.001 -1.555 -12.825 1.00 94.75 89 SER A N 1
ATOM 686 C CA . SER A 1 89 ? -0.013 -2.771 -13.661 1.00 94.75 89 SER A CA 1
ATOM 687 C C . SER A 1 89 ? 1.166 -2.808 -14.632 1.00 94.75 89 SER A C 1
ATOM 689 O O . SER A 1 89 ? 1.909 -3.786 -14.617 1.00 94.75 89 SER A O 1
ATOM 691 N N . LEU A 1 90 ? 1.415 -1.704 -15.340 1.00 95.81 90 LEU A N 1
ATOM 692 C CA . LEU A 1 90 ? 2.535 -1.541 -16.268 1.00 95.81 90 LEU A CA 1
ATOM 693 C C . LEU A 1 90 ? 3.874 -1.926 -15.624 1.00 95.81 90 LEU A C 1
ATOM 695 O O . LEU A 1 90 ? 4.593 -2.781 -16.137 1.00 95.81 90 LEU A O 1
ATOM 699 N N . LEU A 1 91 ? 4.189 -1.358 -14.452 1.00 97.25 91 LEU A N 1
ATOM 700 C CA . LEU A 1 91 ? 5.434 -1.675 -13.742 1.00 97.25 91 LEU A CA 1
ATOM 701 C C . LEU A 1 91 ? 5.463 -3.126 -13.254 1.00 97.25 91 LEU A C 1
ATOM 703 O O . LEU A 1 91 ? 6.505 -3.771 -13.309 1.00 97.25 91 LEU A O 1
ATOM 707 N N . LYS A 1 92 ? 4.331 -3.657 -12.782 1.00 97.69 92 LYS A N 1
ATOM 708 C CA . LYS A 1 92 ? 4.232 -5.044 -12.311 1.00 97.69 92 LYS A CA 1
ATOM 709 C C . LYS A 1 92 ? 4.521 -6.036 -13.439 1.00 97.69 92 LYS A C 1
ATOM 711 O O . LYS A 1 92 ? 5.268 -6.989 -13.225 1.00 97.69 92 LYS A O 1
ATOM 716 N N . GLU A 1 93 ? 3.906 -5.839 -14.597 1.00 97.19 93 GLU A N 1
ATOM 717 C CA . GLU A 1 93 ? 4.046 -6.722 -15.756 1.00 97.19 93 GLU A CA 1
ATOM 718 C C . GLU A 1 93 ? 5.456 -6.645 -16.331 1.00 97.19 93 GLU A C 1
ATOM 720 O O . GLU A 1 93 ? 6.098 -7.682 -16.489 1.00 97.19 93 GLU A O 1
ATOM 725 N N . PHE A 1 94 ? 5.983 -5.431 -16.503 1.00 97.50 94 PHE A N 1
ATOM 726 C CA . PHE A 1 94 ? 7.356 -5.221 -16.948 1.00 97.50 94 PHE A CA 1
ATOM 727 C C . PHE A 1 94 ? 8.385 -5.878 -16.013 1.00 97.50 94 PHE A C 1
ATOM 729 O O . PHE A 1 94 ? 9.240 -6.645 -16.450 1.00 97.50 94 PHE A O 1
ATOM 736 N N . LEU A 1 95 ? 8.306 -5.624 -14.701 1.00 98.06 95 LEU A N 1
ATOM 737 C CA . LEU A 1 95 ? 9.248 -6.212 -13.740 1.00 98.06 95 LEU A CA 1
ATOM 738 C C . LEU A 1 95 ? 9.166 -7.742 -13.726 1.00 98.06 95 LEU A C 1
ATOM 740 O O . LEU A 1 95 ? 10.185 -8.413 -13.554 1.00 98.06 95 LEU A O 1
ATOM 744 N N . SER A 1 96 ? 7.969 -8.293 -13.941 1.00 97.44 96 SER A N 1
ATOM 745 C CA . SER A 1 96 ? 7.773 -9.731 -14.102 1.00 97.44 96 SER A CA 1
ATOM 746 C C . SER A 1 96 ? 8.413 -10.257 -15.388 1.00 97.44 96 SER A C 1
ATOM 748 O O . SER A 1 96 ? 9.029 -11.319 -15.345 1.00 97.44 96 SER A O 1
ATOM 750 N N . SER A 1 97 ? 8.298 -9.540 -16.511 1.00 96.44 97 SER A N 1
ATOM 751 C CA . SER A 1 97 ? 8.841 -9.987 -17.800 1.00 96.44 97 SER A CA 1
ATOM 752 C C . SER A 1 97 ? 10.368 -9.997 -17.828 1.00 96.44 97 SER A C 1
ATOM 754 O O . SER A 1 97 ? 10.954 -10.856 -18.478 1.00 96.44 97 SER A O 1
ATOM 7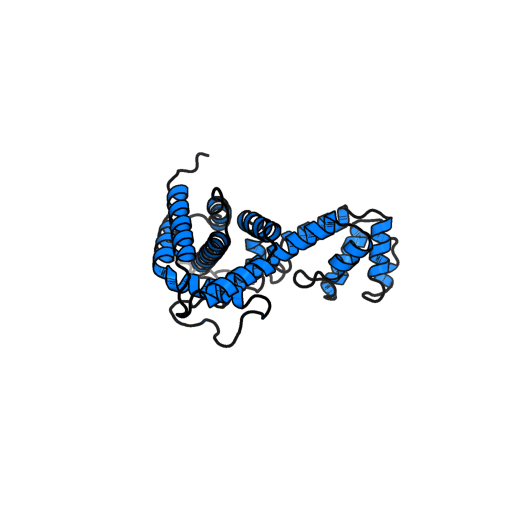56 N N . ILE A 1 98 ? 11.021 -9.082 -17.102 1.00 96.44 98 ILE A N 1
ATOM 757 C CA . ILE A 1 98 ? 12.491 -9.031 -17.004 1.00 96.44 98 ILE A CA 1
ATOM 758 C C . ILE A 1 98 ? 13.060 -9.797 -15.797 1.00 96.44 98 ILE A C 1
ATOM 760 O O . ILE A 1 98 ? 14.255 -9.714 -15.524 1.00 96.44 98 ILE A O 1
ATOM 764 N N . GLY A 1 99 ? 12.220 -10.508 -15.036 1.00 95.94 99 GLY A N 1
ATOM 765 C CA . GLY A 1 99 ? 12.661 -11.323 -13.897 1.00 95.94 99 GLY A CA 1
ATOM 766 C C . GLY A 1 99 ? 13.194 -10.534 -12.692 1.00 95.94 99 GLY A C 1
ATOM 767 O O . GLY A 1 99 ? 13.926 -11.085 -11.871 1.00 95.94 99 GLY A O 1
ATOM 768 N N . ARG A 1 100 ? 12.838 -9.250 -12.539 1.00 96.81 100 ARG A N 1
ATOM 769 C CA . ARG A 1 100 ? 13.237 -8.411 -11.390 1.00 96.81 100 ARG A CA 1
ATOM 770 C C . ARG A 1 100 ? 12.320 -8.632 -10.191 1.00 96.81 100 ARG A C 1
ATOM 772 O O . ARG A 1 100 ? 11.501 -7.787 -9.829 1.00 96.81 100 ARG A O 1
ATOM 779 N N . HIS A 1 101 ? 12.441 -9.819 -9.598 1.00 96.62 101 HIS A N 1
ATOM 780 C CA . HIS A 1 101 ? 11.620 -10.262 -8.469 1.00 96.62 101 HIS A CA 1
ATOM 781 C C . HIS A 1 101 ? 11.794 -9.405 -7.208 1.00 96.62 101 HIS A C 1
ATOM 783 O O . HIS A 1 101 ? 10.830 -9.228 -6.466 1.00 96.62 101 HIS A O 1
ATOM 789 N N . ASP A 1 102 ? 12.985 -8.845 -7.006 1.00 96.88 102 ASP A N 1
ATOM 790 C CA . ASP A 1 102 ? 13.313 -7.897 -5.941 1.00 96.88 102 ASP A CA 1
ATOM 791 C C . ASP A 1 102 ? 12.439 -6.635 -6.031 1.00 96.88 102 ASP A C 1
ATOM 793 O O . ASP A 1 102 ? 11.637 -6.364 -5.135 1.00 96.88 102 ASP A O 1
ATOM 797 N N . LEU A 1 103 ? 12.479 -5.939 -7.171 1.00 97.88 103 LEU A N 1
ATOM 798 C CA . LEU A 1 103 ? 11.663 -4.744 -7.406 1.00 97.88 103 LEU A CA 1
ATOM 799 C C . LEU A 1 103 ? 10.168 -5.078 -7.459 1.00 97.88 103 LEU A C 1
ATOM 801 O O . LEU A 1 103 ? 9.332 -4.275 -7.048 1.00 97.88 103 LEU A O 1
ATOM 805 N N . LEU A 1 104 ? 9.802 -6.268 -7.944 1.00 97.44 104 LEU A N 1
ATOM 806 C CA . LEU A 1 104 ? 8.412 -6.723 -7.950 1.00 97.44 104 LEU A CA 1
ATOM 807 C C . LEU A 1 104 ? 7.872 -6.915 -6.525 1.00 97.44 104 LEU A C 1
ATOM 809 O O . LEU A 1 104 ? 6.711 -6.594 -6.260 1.00 97.44 104 LEU A O 1
ATOM 813 N N . GLN A 1 105 ? 8.684 -7.442 -5.606 1.00 96.31 105 GLN A N 1
ATOM 814 C CA . GLN A 1 105 ? 8.311 -7.586 -4.201 1.00 96.31 105 GLN A CA 1
ATOM 815 C C . GLN A 1 105 ? 8.152 -6.216 -3.535 1.00 96.31 105 GLN A C 1
ATOM 817 O O . GLN A 1 105 ? 7.151 -5.986 -2.852 1.00 96.31 105 GLN A O 1
ATOM 822 N N . GLU A 1 106 ? 9.079 -5.292 -3.782 1.00 96.50 106 GLU A N 1
ATOM 823 C CA . GLU A 1 106 ? 8.981 -3.916 -3.290 1.00 96.50 106 GLU A CA 1
ATOM 824 C C . GLU A 1 106 ? 7.739 -3.197 -3.825 1.00 96.50 106 GLU A C 1
ATOM 826 O O . GLU A 1 106 ? 6.986 -2.611 -3.044 1.00 96.50 106 GLU A O 1
ATOM 831 N N . LEU A 1 107 ? 7.444 -3.327 -5.123 1.00 97.25 107 LEU A N 1
ATOM 832 C CA . LEU A 1 107 ? 6.243 -2.758 -5.736 1.00 97.25 107 LEU A CA 1
ATOM 833 C C . LEU A 1 107 ? 4.969 -3.263 -5.047 1.00 97.25 107 LEU A C 1
ATOM 835 O O . LEU A 1 107 ? 4.040 -2.492 -4.800 1.00 97.25 107 LEU A O 1
ATOM 839 N N . ARG A 1 108 ? 4.912 -4.556 -4.697 1.00 96.00 108 ARG A N 1
ATOM 840 C CA . ARG A 1 108 ? 3.765 -5.132 -3.974 1.00 96.00 108 ARG A CA 1
ATOM 841 C C . ARG A 1 108 ? 3.628 -4.548 -2.567 1.00 96.00 108 ARG A C 1
ATOM 843 O O . ARG A 1 108 ? 2.505 -4.237 -2.168 1.00 96.00 108 ARG A O 1
ATOM 850 N N . LYS A 1 109 ? 4.736 -4.361 -1.840 1.00 95.50 109 LYS A N 1
ATOM 851 C CA . LYS A 1 109 ? 4.729 -3.711 -0.517 1.00 95.50 109 LYS A CA 1
ATOM 852 C C . LYS A 1 109 ? 4.259 -2.258 -0.609 1.00 95.50 109 LYS A C 1
ATOM 854 O O . LYS A 1 109 ? 3.403 -1.843 0.168 1.00 95.50 109 LYS A O 1
ATOM 859 N N . VAL A 1 110 ? 4.744 -1.503 -1.596 1.00 95.62 110 VAL A N 1
ATOM 860 C CA . VAL A 1 110 ? 4.332 -0.111 -1.847 1.00 95.62 110 VAL A CA 1
ATOM 861 C C . VAL A 1 110 ? 2.843 -0.034 -2.180 1.00 95.62 110 VAL A C 1
ATOM 863 O O . VAL A 1 110 ? 2.119 0.756 -1.571 1.00 95.62 110 VAL A O 1
ATOM 866 N N . LYS A 1 111 ? 2.356 -0.900 -3.078 1.00 94.88 111 LYS A N 1
ATOM 867 C CA . LYS A 1 111 ? 0.931 -0.990 -3.422 1.00 94.88 111 LYS A CA 1
ATOM 868 C C . LYS A 1 111 ? 0.072 -1.282 -2.192 1.00 94.88 111 LYS A C 1
ATOM 870 O O . LYS A 1 111 ? -0.984 -0.673 -2.025 1.00 94.88 111 LYS A O 1
ATOM 875 N N . LEU A 1 112 ? 0.520 -2.183 -1.318 1.00 94.75 112 LEU A N 1
ATOM 876 C CA . LEU A 1 112 ? -0.191 -2.489 -0.082 1.00 94.75 112 LEU A CA 1
ATOM 877 C C . LEU A 1 112 ? -0.201 -1.299 0.884 1.00 94.75 112 LEU A C 1
ATOM 879 O O . LEU A 1 112 ? -1.272 -0.947 1.366 1.00 94.75 112 LEU A O 1
ATOM 883 N N . ARG A 1 113 ? 0.939 -0.628 1.104 1.00 93.56 113 ARG A N 1
ATOM 884 C CA . ARG A 1 113 ? 1.020 0.582 1.949 1.00 93.56 113 ARG A CA 1
ATOM 885 C C . ARG A 1 113 ? 0.055 1.670 1.486 1.00 93.56 113 ARG A C 1
ATOM 887 O O . ARG A 1 113 ? -0.647 2.266 2.299 1.00 93.56 113 ARG A O 1
ATOM 894 N N . ILE A 1 114 ? -0.024 1.891 0.176 1.00 93.06 114 ILE A N 1
ATOM 895 C CA . ILE A 1 114 ? -0.977 2.830 -0.427 1.00 93.06 114 ILE A CA 1
ATOM 896 C C . ILE A 1 114 ? -2.417 2.363 -0.205 1.00 93.06 114 ILE A C 1
ATOM 898 O O . ILE A 1 114 ? -3.250 3.169 0.191 1.00 93.06 114 ILE A O 1
ATOM 902 N N . SER A 1 115 ? -2.703 1.071 -0.391 1.00 92.62 115 SER A N 1
ATOM 903 C CA . SER A 1 115 ? -4.046 0.508 -0.183 1.00 92.62 115 SER A CA 1
ATOM 904 C C . SER A 1 115 ? -4.517 0.663 1.267 1.00 92.62 115 SER A C 1
ATOM 906 O O . SER A 1 115 ? -5.657 1.042 1.504 1.00 92.62 115 SER A O 1
ATOM 908 N N . VAL A 1 116 ? -3.638 0.439 2.252 1.00 92.00 116 VAL A N 1
ATOM 909 C CA . VAL A 1 116 ? -3.952 0.679 3.673 1.00 92.00 116 VAL A CA 1
ATOM 910 C C . VAL A 1 116 ? -4.202 2.169 3.936 1.00 92.00 116 VAL A C 1
ATOM 912 O O . VAL A 1 116 ? -5.127 2.517 4.666 1.00 92.00 116 VAL A O 1
ATOM 915 N N . GLY A 1 117 ? -3.429 3.058 3.305 1.00 90.00 117 GLY A N 1
ATOM 916 C CA . GLY A 1 117 ? -3.690 4.499 3.345 1.00 90.00 117 GLY A CA 1
ATOM 917 C C . GLY A 1 117 ? -5.055 4.880 2.762 1.00 90.00 117 GLY A C 1
ATOM 918 O O . GLY A 1 117 ? -5.752 5.694 3.359 1.00 90.00 117 GLY A O 1
ATOM 919 N N . LEU A 1 118 ? -5.454 4.264 1.644 1.00 89.06 118 LEU A N 1
ATOM 920 C CA . LEU A 1 118 ? -6.759 4.488 1.010 1.00 89.06 118 LEU A CA 1
ATOM 921 C C . LEU A 1 118 ? -7.904 3.988 1.898 1.00 89.06 118 LEU A C 1
ATOM 923 O O . LEU A 1 118 ? -8.889 4.695 2.062 1.00 89.06 118 LEU A O 1
ATOM 927 N N . ILE A 1 119 ? -7.744 2.829 2.546 1.00 91.19 119 ILE A N 1
ATOM 928 C CA . ILE A 1 119 ? -8.708 2.308 3.531 1.00 91.19 119 ILE A CA 1
ATOM 929 C C . ILE A 1 119 ? -8.927 3.311 4.674 1.00 91.19 119 ILE A C 1
ATOM 931 O O . ILE A 1 119 ? -10.065 3.547 5.075 1.00 91.19 119 ILE A O 1
ATOM 935 N N . LEU A 1 120 ? -7.855 3.911 5.203 1.00 88.56 120 LEU A N 1
ATOM 936 C CA . LEU A 1 120 ? -7.961 4.930 6.254 1.00 88.56 120 LEU A CA 1
ATOM 937 C C . LEU A 1 120 ? -8.607 6.224 5.753 1.00 88.56 120 LEU A C 1
ATOM 939 O O . LEU A 1 120 ? -9.365 6.855 6.486 1.00 88.56 120 LEU A O 1
ATOM 943 N N . GLU A 1 121 ? -8.307 6.630 4.523 1.00 86.06 121 GLU A N 1
ATOM 944 C CA . GLU A 1 121 ? -8.936 7.794 3.910 1.00 86.06 121 GLU A CA 1
ATOM 945 C C . GLU A 1 121 ? -10.442 7.580 3.714 1.00 86.06 121 GLU A C 1
ATOM 947 O O . GLU A 1 121 ? -11.233 8.441 4.096 1.00 86.06 121 GLU A O 1
ATOM 952 N N . ASP A 1 122 ? -10.850 6.416 3.210 1.00 86.19 122 ASP A N 1
ATOM 953 C CA . ASP A 1 122 ? -12.260 6.053 3.071 1.00 86.19 122 ASP A CA 1
ATOM 954 C C . ASP A 1 122 ? -12.947 5.970 4.439 1.00 86.19 122 ASP A C 1
ATOM 956 O O . ASP A 1 122 ? -14.020 6.544 4.623 1.00 86.19 122 ASP A O 1
ATOM 960 N N . TYR A 1 123 ? -12.309 5.358 5.442 1.00 87.50 123 TYR A N 1
ATOM 961 C CA . TYR A 1 123 ? -12.806 5.376 6.822 1.00 87.50 123 TYR A CA 1
ATOM 962 C C . TYR A 1 123 ? -13.121 6.800 7.297 1.00 87.50 123 TYR A C 1
ATOM 964 O O . TYR A 1 123 ? -14.204 7.059 7.817 1.00 87.50 123 TYR A O 1
ATOM 972 N N . LEU A 1 124 ? -12.201 7.742 7.078 1.00 82.38 124 LEU A N 1
ATOM 973 C CA . LEU A 1 124 ? -12.372 9.142 7.462 1.00 82.38 124 LEU A CA 1
ATOM 974 C C . LEU A 1 124 ? -13.485 9.846 6.679 1.00 82.38 124 LEU A C 1
ATOM 976 O O . LEU A 1 124 ? -14.218 10.632 7.275 1.00 82.38 124 LEU A O 1
ATOM 980 N N . LYS A 1 125 ? -13.623 9.558 5.378 1.00 80.25 125 LYS A N 1
ATOM 981 C CA . LYS A 1 125 ? -14.686 10.103 4.515 1.00 80.25 125 LYS A CA 1
ATOM 982 C C . LYS A 1 125 ? -16.083 9.648 4.963 1.00 80.25 125 LYS A C 1
ATOM 984 O O . LYS A 1 125 ? -17.024 10.437 4.914 1.00 80.25 125 LYS A O 1
ATOM 989 N N . PHE A 1 126 ? -16.225 8.390 5.391 1.00 78.38 126 PHE A N 1
ATOM 990 C CA . PHE A 1 126 ? -17.524 7.789 5.733 1.00 78.38 126 PHE A CA 1
ATOM 991 C C . PHE A 1 126 ? -17.866 7.817 7.225 1.00 78.38 126 PHE A C 1
ATOM 993 O O . PHE A 1 126 ? -19.023 7.608 7.600 1.00 78.38 126 PHE A O 1
ATOM 1000 N N . ARG A 1 127 ? -16.896 8.109 8.093 1.00 76.12 127 ARG A N 1
ATOM 1001 C CA . ARG A 1 127 ? -17.130 8.294 9.525 1.00 76.12 127 ARG A CA 1
ATOM 1002 C C . ARG A 1 127 ? -18.106 9.451 9.764 1.00 76.12 127 ARG A C 1
ATOM 1004 O O . ARG A 1 127 ? -17.865 10.589 9.372 1.00 76.12 127 ARG A O 1
ATOM 1011 N N . SER A 1 128 ? -19.190 9.184 10.491 1.00 60.88 128 SER A N 1
ATOM 1012 C CA . SER A 1 128 ? -20.139 10.219 10.921 1.00 60.88 128 SER A CA 1
ATOM 1013 C C . SER A 1 128 ? -19.490 11.179 11.924 1.00 60.88 128 SER A C 1
ATOM 1015 O O . SER A 1 128 ? -18.956 10.728 12.942 1.00 60.88 128 SER A O 1
ATOM 1017 N N . VAL A 1 129 ? -19.609 12.487 11.699 1.00 55.78 129 VAL A N 1
ATOM 1018 C CA . VAL A 1 129 ? -19.319 13.510 12.715 1.00 55.78 129 VAL A CA 1
ATOM 1019 C C . VAL A 1 129 ? -20.663 13.957 13.295 1.00 55.78 129 VAL A C 1
ATOM 1021 O O . VAL A 1 129 ? -21.565 14.322 12.549 1.00 55.78 129 VAL A O 1
ATOM 1024 N N . ASP A 1 130 ? -20.831 13.851 14.615 1.00 48.16 130 ASP A N 1
ATOM 1025 C CA . ASP A 1 130 ? -22.031 14.294 15.350 1.00 48.16 130 ASP A CA 1
ATOM 1026 C C . ASP A 1 130 ? -23.373 13.689 14.890 1.00 48.16 130 ASP A C 1
ATOM 1028 O O . ASP A 1 130 ? -24.418 14.329 14.949 1.00 48.16 130 ASP A O 1
ATOM 1032 N N . GLY A 1 131 ? -23.369 12.429 14.441 1.00 41.16 131 GLY A N 1
ATOM 1033 C CA . GLY A 1 131 ? -24.597 11.723 14.045 1.00 41.16 131 GLY A CA 1
ATOM 1034 C C . GLY A 1 131 ? -25.145 12.119 12.671 1.00 41.16 131 GLY A C 1
ATOM 1035 O O . GLY A 1 131 ? -26.131 11.535 12.229 1.00 41.16 131 GLY A O 1
ATOM 1036 N N . PHE A 1 132 ? -24.477 13.035 11.964 1.00 36.06 132 PHE A N 1
ATOM 1037 C CA . PHE A 1 132 ? -24.776 13.347 10.574 1.00 36.06 132 PHE A CA 1
ATOM 1038 C C . PHE A 1 132 ? -23.754 12.656 9.659 1.00 36.06 132 PHE A C 1
ATOM 1040 O O . PHE A 1 132 ? -22.544 12.876 9.792 1.00 36.06 132 PHE A O 1
ATOM 1047 N N . PRO A 1 133 ? -24.200 11.787 8.737 1.00 47.53 133 PRO A N 1
ATOM 1048 C CA . PRO A 1 133 ? -23.320 11.227 7.722 1.00 47.53 133 PRO A CA 1
ATOM 1049 C C . PRO A 1 133 ? -22.803 12.359 6.828 1.00 47.53 133 PRO A C 1
ATOM 1051 O O . PRO A 1 133 ? -23.601 13.126 6.292 1.00 47.53 133 PRO A O 1
ATOM 1054 N N . GLN A 1 134 ? -21.484 12.467 6.646 1.00 52.56 134 GLN A N 1
ATOM 1055 C CA . GLN A 1 134 ? -20.905 13.511 5.791 1.00 52.56 134 GLN A CA 1
ATOM 1056 C C . GLN A 1 134 ? -21.239 13.326 4.304 1.00 52.56 134 GLN A C 1
ATOM 1058 O O . GLN A 1 134 ? -21.163 14.299 3.564 1.00 52.56 134 GLN A O 1
ATOM 1063 N N . ASN A 1 135 ? -21.642 12.124 3.871 1.00 46.22 135 ASN A N 1
A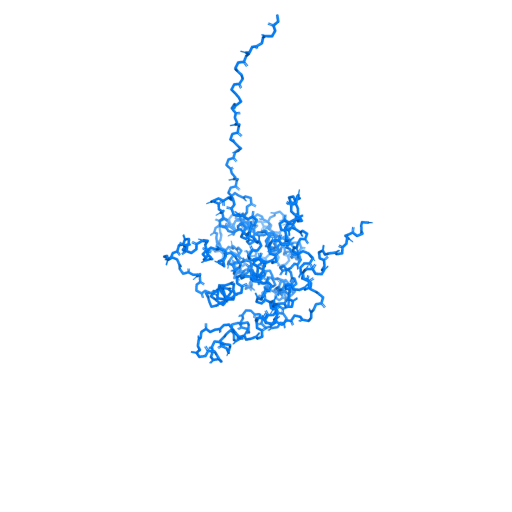TOM 1064 C CA . ASN A 1 135 ? -22.176 11.846 2.535 1.00 46.22 135 ASN A CA 1
ATOM 1065 C C . ASN A 1 135 ? -22.812 10.443 2.496 1.00 46.22 135 ASN A C 1
ATOM 1067 O O . ASN A 1 135 ? -22.127 9.459 2.239 1.00 46.22 135 ASN A O 1
ATOM 1071 N N . THR A 1 136 ? -24.126 10.322 2.715 1.00 43.88 136 THR A N 1
ATOM 1072 C CA . THR A 1 136 ? -24.862 9.044 2.553 1.00 43.88 136 THR A CA 1
ATOM 1073 C C . THR A 1 136 ? -24.950 8.555 1.103 1.00 43.88 136 THR A C 1
ATOM 1075 O O . THR A 1 136 ? -25.380 7.428 0.867 1.00 43.88 136 THR A O 1
ATOM 1078 N N . ALA A 1 137 ? -24.577 9.386 0.125 1.00 43.81 137 ALA A N 1
ATOM 1079 C CA . ALA A 1 137 ? -24.710 9.076 -1.298 1.00 43.81 137 ALA A CA 1
ATOM 1080 C C . ALA A 1 137 ? -23.484 8.375 -1.911 1.00 43.81 137 ALA A C 1
ATOM 1082 O O . ALA A 1 137 ? -23.591 7.842 -3.014 1.00 43.81 137 ALA A O 1
ATOM 1083 N N . LEU A 1 138 ? -22.334 8.356 -1.227 1.00 50.50 138 LEU A N 1
ATOM 1084 C CA . LEU A 1 138 ? -21.157 7.625 -1.694 1.00 50.50 138 LEU A CA 1
ATOM 1085 C C . LEU A 1 138 ? -21.033 6.302 -0.937 1.00 50.50 138 LEU A C 1
ATOM 1087 O O . LEU A 1 138 ? -21.165 6.249 0.282 1.00 50.50 138 LEU A O 1
ATOM 1091 N N . LYS A 1 139 ? -20.785 5.220 -1.673 1.00 51.94 139 LYS A N 1
ATOM 1092 C CA . LYS A 1 139 ? -20.283 3.970 -1.101 1.00 51.94 139 LYS A CA 1
ATOM 1093 C C . LYS A 1 139 ? -18.753 4.023 -1.119 1.00 51.94 139 LYS A C 1
ATOM 1095 O O . LYS A 1 139 ? -18.202 4.657 -2.024 1.00 51.94 139 LYS A O 1
ATOM 1100 N N . PRO A 1 140 ? -18.061 3.365 -0.173 1.00 57.03 140 PRO A N 1
ATOM 1101 C CA . PRO A 1 140 ? -16.630 3.128 -0.312 1.00 57.03 140 PRO A CA 1
ATOM 1102 C C . PRO A 1 140 ? -16.339 2.475 -1.662 1.00 57.03 140 PRO A C 1
ATOM 1104 O O . PRO A 1 140 ? -17.183 1.739 -2.183 1.00 57.03 140 PRO A O 1
ATOM 1107 N N . ALA A 1 141 ? -15.155 2.725 -2.221 1.00 60.56 141 ALA A N 1
ATOM 1108 C CA . ALA A 1 141 ? -14.742 2.039 -3.437 1.00 60.56 141 ALA A CA 1
ATOM 1109 C C . ALA A 1 141 ? -14.882 0.519 -3.234 1.00 60.56 141 ALA A C 1
ATOM 1111 O O . ALA A 1 141 ? -14.442 -0.011 -2.209 1.00 60.56 141 ALA A O 1
ATOM 1112 N N . GLU A 1 142 ? -15.490 -0.179 -4.203 1.00 61.12 142 GLU A N 1
ATOM 1113 C CA . GLU A 1 142 ? -15.864 -1.603 -4.080 1.00 61.12 142 GLU A CA 1
ATOM 1114 C C . GLU A 1 142 ? -14.701 -2.478 -3.587 1.00 61.12 142 GLU A C 1
ATOM 1116 O O . GLU A 1 142 ? -14.889 -3.403 -2.806 1.00 61.12 142 GLU A O 1
ATOM 1121 N N . ASN A 1 143 ? -13.468 -2.118 -3.952 1.00 69.00 143 ASN A N 1
ATOM 1122 C CA . ASN A 1 143 ? -12.260 -2.860 -3.605 1.00 69.00 143 ASN A CA 1
ATOM 1123 C C . ASN A 1 143 ? -11.934 -2.919 -2.099 1.00 69.00 143 ASN A C 1
ATOM 1125 O O . ASN A 1 143 ? -11.135 -3.776 -1.704 1.00 69.00 143 ASN A O 1
ATOM 1129 N N . HIS A 1 144 ? -12.493 -2.032 -1.267 1.00 81.19 144 HIS A N 1
ATOM 1130 C CA . HIS A 1 144 ? -12.172 -1.920 0.166 1.00 81.19 144 HIS A CA 1
ATOM 1131 C C . HIS A 1 144 ? -13.394 -1.798 1.089 1.00 81.19 144 HIS A C 1
ATOM 1133 O O . HIS A 1 144 ? -13.218 -1.687 2.305 1.00 81.19 144 HIS A O 1
ATOM 1139 N N . ALA A 1 145 ? -14.613 -1.850 0.545 1.00 83.69 145 ALA A N 1
ATOM 1140 C CA . ALA A 1 145 ? -15.838 -1.561 1.286 1.00 83.69 145 ALA A CA 1
ATOM 1141 C C . ALA A 1 145 ? -16.016 -2.417 2.547 1.00 83.69 145 ALA A C 1
ATOM 1143 O O . ALA A 1 145 ? -16.318 -1.870 3.604 1.00 83.69 145 ALA A O 1
ATOM 1144 N N . ASP A 1 146 ? -15.751 -3.722 2.481 1.00 86.06 146 ASP A N 1
ATOM 1145 C CA . ASP A 1 146 ? -15.939 -4.624 3.628 1.00 86.06 146 ASP A CA 1
ATOM 1146 C C . ASP A 1 146 ? -15.007 -4.281 4.794 1.00 86.06 146 ASP A C 1
ATOM 1148 O O . ASP A 1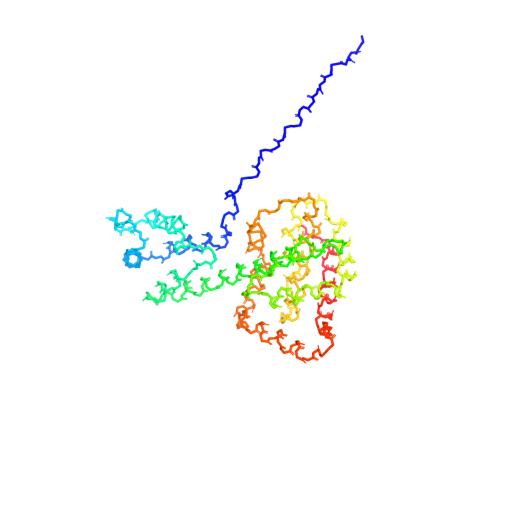 146 ? -15.419 -4.273 5.956 1.00 86.06 146 ASP A O 1
ATOM 1152 N N . ILE A 1 147 ? -13.757 -3.926 4.476 1.00 90.50 147 ILE A N 1
ATOM 1153 C CA . ILE A 1 147 ? -12.763 -3.503 5.466 1.00 90.50 147 ILE A CA 1
ATOM 1154 C C . ILE A 1 147 ? -13.203 -2.184 6.095 1.00 90.50 147 ILE A C 1
ATOM 1156 O O . ILE A 1 147 ? -13.226 -2.065 7.317 1.00 90.50 147 ILE A O 1
ATOM 1160 N N . VAL A 1 148 ? -13.582 -1.202 5.275 1.00 89.44 148 VAL A N 1
ATOM 1161 C CA . VAL A 1 148 ? -14.035 0.110 5.757 1.00 89.44 148 VAL A CA 1
ATOM 1162 C C . VAL A 1 148 ? -15.274 -0.036 6.644 1.00 89.44 148 VAL A C 1
ATOM 1164 O O . VAL A 1 148 ? -15.313 0.544 7.726 1.00 89.44 148 VAL A O 1
ATOM 1167 N N . ASN A 1 149 ? -16.242 -0.864 6.250 1.00 87.12 149 ASN A N 1
ATOM 1168 C CA . ASN A 1 149 ? -17.441 -1.146 7.038 1.00 87.12 149 ASN A CA 1
ATOM 1169 C C . ASN A 1 149 ? -17.098 -1.768 8.396 1.00 87.12 149 ASN A C 1
ATOM 1171 O O . ASN A 1 149 ? -17.618 -1.316 9.416 1.00 87.12 149 ASN A O 1
ATOM 1175 N N . LEU A 1 150 ? -16.181 -2.744 8.439 1.00 87.81 150 LEU A N 1
ATOM 1176 C CA . LEU A 1 150 ? -15.718 -3.307 9.709 1.00 87.81 150 LEU A CA 1
ATOM 1177 C C . LEU A 1 150 ? -15.088 -2.232 10.605 1.00 87.81 150 LEU A C 1
ATOM 1179 O O . LEU A 1 150 ? -15.374 -2.192 11.805 1.00 87.81 150 LEU A O 1
ATOM 1183 N N . LEU A 1 151 ? -14.239 -1.364 10.045 1.00 89.94 151 LEU A N 1
ATOM 1184 C CA . LEU A 1 151 ? -13.609 -0.279 10.800 1.00 89.94 151 LEU A CA 1
ATOM 1185 C C . LEU A 1 151 ? -14.661 0.689 11.358 1.00 89.94 151 LEU A C 1
ATOM 1187 O O . LEU A 1 151 ? -14.589 1.045 12.533 1.00 89.94 151 LEU A O 1
ATOM 1191 N N . LEU A 1 152 ? -15.657 1.074 10.553 1.00 87.31 152 LEU A N 1
ATOM 1192 C CA . LEU A 1 152 ? -16.751 1.960 10.967 1.00 87.31 152 LEU A CA 1
ATOM 1193 C C . LEU A 1 152 ? -17.578 1.355 12.107 1.00 87.31 152 LEU A C 1
ATOM 1195 O O . LEU A 1 152 ? -17.790 2.029 13.117 1.00 87.31 152 LEU A O 1
ATOM 1199 N N . SER A 1 153 ? -17.988 0.088 11.995 1.00 84.12 153 SER A N 1
ATOM 1200 C CA . SER A 1 153 ? -18.714 -0.612 13.064 1.00 84.12 153 SER A CA 1
ATOM 1201 C C . SER A 1 153 ? -17.870 -0.729 14.334 1.00 84.12 153 SER A C 1
ATOM 1203 O O . SER A 1 153 ? -18.337 -0.411 15.428 1.00 84.12 153 SER A O 1
ATOM 1205 N N . THR A 1 154 ? -16.588 -1.082 14.194 1.00 83.19 154 THR A N 1
ATOM 1206 C CA . THR A 1 154 ? -15.647 -1.174 15.323 1.00 83.19 154 THR A CA 1
ATOM 1207 C C . THR A 1 154 ? -15.475 0.174 16.025 1.00 83.19 154 THR A C 1
ATOM 1209 O O . THR A 1 154 ? -15.500 0.232 17.257 1.00 83.19 154 THR A O 1
ATOM 1212 N N . GLY A 1 155 ? -15.341 1.266 15.269 1.00 83.94 155 GLY A N 1
ATOM 1213 C CA . GLY A 1 155 ? -15.261 2.621 15.812 1.00 83.94 155 GLY A CA 1
ATOM 1214 C C . GLY A 1 155 ? -16.552 3.058 16.509 1.00 83.94 155 GLY A C 1
ATOM 1215 O O . GLY A 1 155 ? -16.503 3.630 17.599 1.00 83.94 155 GLY A O 1
ATOM 1216 N N . ALA A 1 156 ? -17.714 2.751 15.925 1.00 82.94 156 ALA A N 1
ATOM 1217 C CA . ALA A 1 156 ? -19.016 3.103 16.485 1.00 82.94 156 ALA A CA 1
ATOM 1218 C C . ALA A 1 156 ? -19.295 2.385 17.815 1.00 82.94 156 ALA A C 1
ATOM 1220 O O . ALA A 1 156 ? -19.659 3.036 18.796 1.00 82.94 156 ALA A O 1
ATOM 1221 N N . GLU A 1 157 ? -19.068 1.073 17.879 1.00 80.38 157 GLU A N 1
ATOM 1222 C CA . GLU A 1 157 ? -19.337 0.260 19.073 1.00 80.38 157 GLU A CA 1
ATOM 1223 C C . GLU A 1 157 ? -18.382 0.539 20.241 1.00 80.38 157 GLU A C 1
ATOM 1225 O O . GLU A 1 157 ? -18.706 0.267 21.400 1.00 80.38 157 GLU A O 1
ATOM 1230 N N . ASN A 1 158 ? -17.202 1.097 19.955 1.00 79.19 158 ASN A N 1
ATOM 1231 C CA . ASN A 1 158 ? -16.172 1.388 20.955 1.00 79.19 158 ASN A CA 1
ATOM 1232 C C . ASN A 1 158 ? -15.934 2.892 21.152 1.00 79.19 158 ASN A C 1
ATOM 1234 O O . ASN A 1 158 ? -14.915 3.298 21.720 1.00 79.19 158 ASN A O 1
ATOM 1238 N N . ARG A 1 159 ? -16.891 3.726 20.722 1.00 82.19 159 ARG A N 1
ATOM 1239 C CA . ARG A 1 159 ? -16.788 5.190 20.728 1.00 82.19 159 ARG A CA 1
ATOM 1240 C C . ARG A 1 159 ? -16.369 5.761 22.082 1.00 82.19 159 ARG A C 1
ATOM 1242 O O . ARG A 1 159 ? -15.517 6.646 22.116 1.00 82.19 159 ARG A O 1
ATOM 1249 N N . ASP A 1 160 ? -16.922 5.267 23.187 1.00 79.31 160 ASP A N 1
ATOM 1250 C CA . ASP A 1 160 ? -16.623 5.798 24.525 1.00 79.31 160 ASP A CA 1
ATOM 1251 C C . ASP A 1 160 ? -15.162 5.567 24.932 1.00 79.31 160 ASP A C 1
ATOM 1253 O O . ASP A 1 160 ? -14.492 6.482 25.417 1.00 79.31 160 ASP A O 1
ATOM 1257 N N . GLN A 1 161 ? -14.641 4.365 24.673 1.00 74.88 161 GLN A N 1
ATOM 1258 C CA . GLN A 1 161 ? -13.258 3.984 24.982 1.00 74.88 161 GLN A CA 1
ATOM 1259 C C . GLN A 1 161 ? -12.276 4.777 24.119 1.00 74.88 161 GLN A C 1
ATOM 1261 O O . GLN A 1 161 ? -11.321 5.361 24.631 1.00 74.88 161 GLN A O 1
ATOM 1266 N N . ILE A 1 162 ? -12.560 4.867 22.818 1.00 77.06 162 ILE A N 1
ATOM 1267 C CA . ILE A 1 162 ? -11.797 5.688 21.874 1.00 77.06 162 ILE A CA 1
ATOM 1268 C C . ILE A 1 162 ? -11.804 7.150 22.335 1.00 77.06 162 ILE A C 1
ATOM 1270 O O . ILE A 1 162 ? -10.753 7.777 22.429 1.00 77.06 162 ILE A O 1
ATOM 1274 N N . THR A 1 163 ? -12.965 7.694 22.702 1.00 78.00 163 THR A N 1
ATOM 1275 C CA . THR A 1 163 ? -13.094 9.084 23.161 1.00 78.00 163 THR A CA 1
ATOM 1276 C C . THR A 1 163 ? -12.276 9.341 24.425 1.00 78.00 163 THR A C 1
ATOM 1278 O O . THR A 1 163 ? -11.641 10.391 24.543 1.00 78.00 163 THR A O 1
ATOM 1281 N N . GLN A 1 164 ? -12.251 8.398 25.370 1.00 73.69 164 GLN A N 1
ATOM 1282 C CA . GLN A 1 164 ? -11.429 8.504 26.575 1.00 73.69 164 GLN A CA 1
ATOM 1283 C C . GLN A 1 164 ? -9.937 8.608 26.230 1.00 73.69 164 GLN A C 1
ATOM 1285 O O . GLN A 1 164 ? -9.241 9.466 26.774 1.00 73.69 164 GLN A O 1
ATOM 1290 N N . VAL A 1 165 ? -9.470 7.803 25.278 1.00 69.69 165 VAL A N 1
ATOM 1291 C CA . VAL A 1 165 ? -8.096 7.849 24.763 1.00 69.69 165 VAL A CA 1
ATOM 1292 C C . VAL A 1 165 ? -7.796 9.164 24.052 1.00 69.69 165 VAL A C 1
ATOM 1294 O O . VAL A 1 165 ? -6.807 9.825 24.361 1.00 69.69 165 VAL A O 1
ATOM 1297 N N . LEU A 1 166 ? -8.678 9.612 23.159 1.00 73.12 166 LEU A N 1
ATOM 1298 C CA . LEU A 1 166 ? -8.533 10.898 22.471 1.00 73.12 166 LEU A CA 1
ATOM 1299 C C . LEU A 1 166 ? -8.445 12.073 23.462 1.00 73.12 166 LEU A C 1
ATOM 1301 O O . LEU A 1 166 ? -7.662 13.004 23.264 1.00 73.12 166 LEU A O 1
ATOM 1305 N N . ARG A 1 167 ? -9.199 12.031 24.569 1.00 73.56 167 ARG A N 1
ATOM 1306 C CA . ARG A 1 167 ? -9.113 13.044 25.637 1.00 73.56 167 ARG A CA 1
ATOM 1307 C C . ARG A 1 167 ? -7.757 13.035 26.344 1.00 73.56 167 ARG A C 1
ATOM 1309 O O . ARG A 1 167 ? -7.241 14.116 26.614 1.00 73.56 167 ARG A O 1
ATOM 1316 N N . GLN A 1 168 ? -7.170 11.863 26.598 1.00 66.94 168 GLN A N 1
ATOM 1317 C CA . GLN A 1 168 ? -5.801 11.755 27.128 1.00 66.94 168 GLN A CA 1
ATOM 1318 C C . GLN A 1 168 ? -4.769 12.329 26.146 1.00 66.94 168 GLN A C 1
ATOM 1320 O O . GLN A 1 168 ? -3.782 12.938 26.556 1.00 66.94 168 GLN A O 1
ATOM 1325 N N . PHE A 1 169 ? -5.025 12.216 24.840 1.00 65.81 169 PHE A N 1
ATOM 1326 C CA . PHE A 1 169 ? -4.185 12.847 23.826 1.00 65.81 169 PHE A CA 1
ATOM 1327 C C . PHE A 1 169 ? -4.315 14.364 23.792 1.00 65.81 169 PHE A C 1
ATOM 1329 O O . PHE A 1 169 ? -3.306 15.046 23.639 1.00 65.81 169 PHE A O 1
ATOM 1336 N N . LYS A 1 170 ? -5.509 14.917 24.025 1.00 64.62 170 LYS A N 1
ATOM 1337 C CA . LYS A 1 170 ? -5.735 16.371 24.041 1.00 64.62 170 LYS A CA 1
ATOM 1338 C C . LYS A 1 170 ? -4.782 17.117 24.989 1.00 64.62 170 LYS A C 1
ATOM 1340 O O . LYS A 1 170 ? -4.322 18.200 24.636 1.00 64.62 170 LYS A O 1
ATOM 1345 N N . SER A 1 171 ? -4.437 16.541 26.146 1.00 58.12 171 SER A N 1
ATOM 1346 C CA . SER A 1 171 ? -3.479 17.141 27.095 1.00 58.12 171 SER A CA 1
ATOM 1347 C C . SER A 1 171 ? -2.020 17.136 26.621 1.00 58.12 171 SER A C 1
ATOM 1349 O O . SER A 1 171 ? -1.207 17.881 27.157 1.00 58.12 171 SER A O 1
ATOM 1351 N N . LEU A 1 172 ? -1.680 16.336 25.607 1.00 56.22 172 LEU A N 1
ATOM 1352 C CA . LEU A 1 172 ? -0.320 16.164 25.077 1.00 56.22 172 LEU A CA 1
ATOM 1353 C C . LEU A 1 172 ? -0.085 16.985 23.792 1.00 56.22 172 LEU A C 1
ATOM 1355 O O . LEU A 1 172 ? 1.017 17.004 23.240 1.00 56.22 172 LEU A O 1
ATOM 1359 N N . CYS A 1 173 ? -1.115 17.688 23.310 1.00 53.31 173 CYS A N 1
ATOM 1360 C CA . CYS A 1 173 ? -1.162 18.298 21.982 1.00 53.31 173 CYS A CA 1
ATOM 1361 C C . CYS A 1 173 ? -0.928 19.814 21.968 1.00 53.31 173 CYS A C 1
ATOM 1363 O O . CYS A 1 173 ? -1.713 20.571 21.405 1.00 53.31 173 CYS A O 1
ATOM 1365 N N . SER A 1 174 ? 0.206 20.259 22.503 1.00 52.62 174 SER A N 1
ATOM 1366 C CA . SER A 1 174 ? 0.739 21.614 22.275 1.00 52.62 174 SER A CA 1
ATOM 1367 C C . SER A 1 174 ? 1.755 21.683 21.119 1.00 52.62 174 SER A C 1
ATOM 1369 O O . SER A 1 174 ? 2.311 22.744 20.846 1.00 52.62 174 SER A O 1
ATOM 1371 N N . ASN A 1 175 ? 1.996 20.582 20.392 1.00 49.81 175 ASN A N 1
ATOM 1372 C CA . ASN A 1 175 ? 3.028 20.514 19.352 1.00 49.81 175 ASN A CA 1
ATOM 1373 C C . ASN A 1 175 ? 2.482 20.032 17.995 1.00 49.81 175 ASN A C 1
ATOM 1375 O O . ASN A 1 175 ? 1.955 18.927 17.880 1.00 49.81 175 ASN A O 1
ATOM 1379 N N . ARG A 1 176 ? 2.695 20.830 16.936 1.00 48.94 176 ARG A N 1
ATOM 1380 C CA . ARG A 1 176 ? 2.305 20.531 15.540 1.00 48.94 176 ARG A CA 1
ATOM 1381 C C . ARG A 1 176 ? 2.941 19.249 14.966 1.00 48.94 176 ARG A C 1
ATOM 1383 O O . ARG A 1 176 ? 2.480 18.753 13.946 1.00 48.94 176 ARG A O 1
ATOM 1390 N N . ASN A 1 177 ? 3.955 18.682 15.627 1.00 52.41 177 ASN A N 1
ATOM 1391 C CA . ASN A 1 177 ? 4.602 17.418 15.246 1.00 52.41 177 ASN A CA 1
ATOM 1392 C C . ASN A 1 177 ? 4.051 16.178 15.979 1.00 52.41 177 ASN A C 1
ATOM 1394 O O . ASN A 1 177 ? 4.617 15.090 15.847 1.00 52.41 177 ASN A O 1
ATOM 1398 N N . PHE A 1 178 ? 2.972 16.323 16.757 1.00 55.00 178 PHE A N 1
ATOM 1399 C CA . PHE A 1 178 ? 2.397 15.240 17.555 1.00 55.00 178 PHE A CA 1
ATOM 1400 C C . PHE A 1 178 ? 1.933 14.055 16.701 1.00 55.00 178 PHE A C 1
ATOM 1402 O O . PHE A 1 178 ? 2.277 12.933 17.036 1.00 55.00 178 PHE A O 1
ATOM 1409 N N . LEU A 1 179 ? 1.274 14.281 15.558 1.00 53.72 179 LEU A N 1
ATOM 1410 C CA . LEU A 1 179 ? 0.850 13.202 14.651 1.00 53.72 179 LEU A CA 1
ATOM 1411 C C . LEU A 1 179 ? 2.028 12.316 14.221 1.00 53.72 179 LEU A C 1
ATOM 1413 O O . LEU A 1 179 ? 1.958 11.101 14.334 1.00 53.72 179 LEU A O 1
ATOM 1417 N N . LYS A 1 180 ? 3.162 12.918 13.839 1.00 53.09 180 LYS A N 1
ATOM 1418 C CA . LYS A 1 180 ? 4.368 12.176 13.435 1.00 53.09 180 LYS A CA 1
ATOM 1419 C C . LYS A 1 180 ? 4.985 11.378 14.591 1.00 53.09 180 LYS A C 1
ATOM 1421 O O . LYS A 1 180 ? 5.524 10.302 14.362 1.00 53.09 180 LYS A O 1
ATOM 1426 N N . LYS A 1 181 ? 4.924 11.899 15.823 1.00 52.12 181 LYS A N 1
ATOM 1427 C CA . LYS A 1 181 ? 5.411 11.205 17.029 1.00 52.12 181 LYS A CA 1
ATOM 1428 C C . LYS A 1 181 ? 4.445 10.110 17.481 1.00 52.12 181 LYS A C 1
ATOM 1430 O O . LYS A 1 181 ? 4.885 9.023 17.823 1.00 52.12 181 LYS A O 1
ATOM 1435 N N . PHE A 1 182 ? 3.146 10.373 17.428 1.00 54.69 182 PHE A N 1
ATOM 1436 C CA . PHE A 1 182 ? 2.097 9.450 17.825 1.00 54.69 182 PHE A CA 1
ATOM 1437 C C . PHE A 1 182 ? 2.118 8.186 16.967 1.00 54.69 182 PHE A C 1
ATOM 1439 O O . PHE A 1 182 ? 2.159 7.083 17.503 1.00 54.69 182 PHE A O 1
ATOM 1446 N N . THR A 1 183 ? 2.211 8.334 15.643 1.00 54.94 183 THR A N 1
ATOM 1447 C CA . THR A 1 183 ? 2.293 7.186 14.734 1.00 54.94 183 THR A CA 1
ATOM 1448 C C . THR A 1 183 ? 3.560 6.340 14.942 1.00 54.94 183 THR A C 1
ATOM 1450 O O . THR A 1 183 ? 3.591 5.184 14.535 1.00 54.94 183 THR A O 1
ATOM 1453 N N . ASN A 1 184 ? 4.588 6.884 15.605 1.00 51.72 184 ASN A N 1
ATOM 1454 C CA . ASN A 1 184 ? 5.796 6.149 15.987 1.00 51.72 184 ASN A CA 1
ATOM 1455 C C . ASN A 1 184 ? 5.696 5.500 17.383 1.00 51.72 184 ASN A C 1
ATOM 1457 O O . ASN A 1 184 ? 6.359 4.500 17.624 1.00 51.72 184 ASN A O 1
ATOM 1461 N N . VAL A 1 185 ? 4.906 6.063 18.306 1.00 47.31 185 VAL A N 1
ATOM 1462 C CA . VAL A 1 185 ? 4.765 5.575 19.698 1.00 47.31 185 VAL A CA 1
ATOM 1463 C C . VAL A 1 185 ? 3.668 4.514 19.823 1.00 47.31 185 VAL A C 1
ATOM 1465 O O . VAL A 1 185 ? 3.737 3.626 20.676 1.00 47.31 185 VAL A O 1
ATOM 1468 N N . ALA A 1 186 ? 2.651 4.592 18.967 1.00 53.56 186 ALA A N 1
ATOM 1469 C CA . ALA A 1 186 ? 1.417 3.841 19.136 1.00 53.56 186 ALA A CA 1
ATOM 1470 C C . ALA A 1 186 ? 1.507 2.344 18.822 1.00 53.56 186 ALA A C 1
ATOM 1472 O O . ALA A 1 186 ? 0.627 1.580 19.199 1.00 53.56 186 ALA A O 1
ATOM 1473 N N . LEU A 1 187 ? 2.543 1.923 18.106 1.00 54.34 187 LEU A N 1
ATOM 1474 C CA . LEU A 1 187 ? 2.546 0.667 17.372 1.00 54.34 187 LEU A CA 1
ATOM 1475 C C . LEU A 1 187 ? 4.010 0.195 17.304 1.00 54.34 187 LEU A C 1
ATOM 1477 O O . LEU A 1 187 ? 4.785 0.800 16.582 1.00 54.34 187 LEU A O 1
ATOM 1481 N N . LEU A 1 188 ? 4.525 -0.781 18.060 1.00 55.28 188 LEU A N 1
ATOM 1482 C CA . LEU A 1 188 ? 4.141 -2.195 18.048 1.00 55.28 188 LEU A CA 1
ATOM 1483 C C . LEU A 1 188 ? 5.202 -2.992 18.839 1.00 55.28 188 LEU A C 1
ATOM 1485 O O . LEU A 1 188 ? 6.193 -3.406 18.250 1.00 55.28 188 LEU A O 1
ATOM 1489 N N . ASP A 1 189 ? 5.027 -3.191 20.150 1.00 50.09 189 ASP A N 1
ATOM 1490 C CA . ASP A 1 189 ? 5.827 -4.223 20.860 1.00 50.09 189 ASP A CA 1
ATOM 1491 C C . ASP A 1 189 ? 5.004 -5.496 21.117 1.00 50.09 189 ASP A C 1
ATOM 1493 O O . ASP A 1 189 ? 5.500 -6.451 21.707 1.00 50.09 189 ASP A O 1
ATOM 1497 N N . SER A 1 190 ? 3.736 -5.526 20.695 1.00 55.94 190 SER A N 1
ATOM 1498 C CA . SER A 1 190 ? 2.855 -6.687 20.821 1.00 55.94 190 SER A CA 1
ATOM 1499 C C . SER A 1 190 ? 2.836 -7.517 19.536 1.00 55.94 190 SER A C 1
ATOM 1501 O O . SER A 1 190 ? 3.009 -6.997 18.431 1.00 55.94 190 SER A O 1
ATOM 1503 N N . GLN A 1 191 ? 2.621 -8.828 19.686 1.00 69.44 191 GLN A N 1
ATOM 1504 C CA . GLN A 1 191 ? 2.416 -9.743 18.564 1.00 69.44 191 GLN A CA 1
ATOM 1505 C C . GLN A 1 191 ? 1.182 -9.295 17.772 1.00 69.44 191 GLN A C 1
ATOM 1507 O O . GLN A 1 191 ? 0.053 -9.360 18.260 1.00 69.44 191 GLN A O 1
ATOM 1512 N N . LEU A 1 192 ? 1.402 -8.798 16.556 1.00 77.25 192 LEU A N 1
ATOM 1513 C CA . LEU A 1 192 ? 0.319 -8.397 15.668 1.00 77.25 192 LEU A CA 1
ATOM 1514 C C . LEU A 1 192 ? -0.602 -9.574 15.348 1.00 77.25 192 LEU A C 1
ATOM 1516 O O . LEU A 1 192 ? -0.163 -10.707 15.163 1.00 77.25 192 LEU A O 1
ATOM 1520 N N . SER A 1 193 ? -1.888 -9.261 15.251 1.00 85.12 193 SER A N 1
ATOM 1521 C CA . SER A 1 193 ? -2.968 -10.152 14.837 1.00 85.12 193 SER A CA 1
ATOM 1522 C C . SER A 1 193 ? -3.994 -9.351 14.032 1.00 85.12 193 SER A C 1
ATOM 1524 O O . SER A 1 193 ? -4.024 -8.121 14.116 1.00 85.12 193 SER A O 1
ATOM 1526 N N . TRP A 1 194 ? -4.876 -10.009 13.274 1.00 88.31 194 TRP A N 1
ATOM 1527 C CA . TRP A 1 194 ? -5.922 -9.303 12.519 1.00 88.31 194 TRP A CA 1
ATOM 1528 C C . TRP A 1 194 ? -6.811 -8.396 13.392 1.00 88.31 194 TRP A C 1
ATOM 1530 O O . TRP A 1 194 ? -7.043 -7.247 12.997 1.00 88.31 194 TRP A O 1
ATOM 1540 N N . PRO A 1 195 ? -7.244 -8.814 14.603 1.00 84.56 195 PRO A N 1
ATOM 1541 C CA . PRO A 1 195 ? -7.937 -7.915 15.520 1.00 84.56 195 PRO A CA 1
ATOM 1542 C C . PRO A 1 195 ? -7.106 -6.693 15.926 1.00 84.56 195 PRO A C 1
ATOM 1544 O O . PRO A 1 195 ? -7.606 -5.570 15.916 1.00 84.56 195 PRO A O 1
ATOM 1547 N N . MET A 1 196 ? -5.821 -6.894 16.221 1.00 81.50 196 MET A N 1
ATOM 1548 C CA . MET A 1 196 ? -4.898 -5.822 16.587 1.00 81.50 196 MET A CA 1
ATOM 1549 C C . MET A 1 196 ? -4.714 -4.817 15.444 1.00 81.50 196 MET A C 1
ATOM 1551 O O . MET A 1 196 ? -4.765 -3.610 15.677 1.00 81.50 196 MET A O 1
ATOM 1555 N N . VAL A 1 197 ? -4.550 -5.301 14.208 1.00 86.69 197 VAL A N 1
ATOM 1556 C CA . VAL A 1 197 ? -4.474 -4.473 12.994 1.00 86.69 197 VAL A CA 1
ATOM 1557 C C . VAL A 1 197 ? -5.748 -3.648 12.830 1.00 86.69 197 VAL A C 1
ATOM 1559 O O . VAL A 1 197 ? -5.665 -2.436 12.642 1.00 86.69 197 VAL A O 1
ATOM 1562 N N . THR A 1 198 ? -6.918 -4.276 12.967 1.00 88.38 198 THR A N 1
ATOM 1563 C CA . THR A 1 198 ? -8.221 -3.598 12.860 1.00 88.38 198 THR A CA 1
ATOM 1564 C C . THR A 1 198 ? -8.326 -2.463 13.880 1.00 88.38 198 THR A C 1
ATOM 1566 O O . THR A 1 198 ? -8.562 -1.312 13.514 1.00 88.38 198 THR A O 1
ATOM 1569 N N . SER A 1 199 ? -8.069 -2.759 15.156 1.00 81.75 199 SER A N 1
ATOM 1570 C CA . SER A 1 199 ? -8.128 -1.776 16.243 1.00 81.75 199 SER A CA 1
ATOM 1571 C C . SER A 1 199 ? -7.127 -0.638 16.054 1.00 81.75 199 SER A C 1
ATOM 1573 O O . SER A 1 199 ? -7.446 0.522 16.307 1.00 81.75 199 SER A O 1
ATOM 1575 N N . SER A 1 200 ? -5.935 -0.951 15.548 1.00 83.50 200 SER A N 1
ATOM 1576 C CA . SER A 1 200 ? -4.894 0.031 15.248 1.00 83.50 200 SER A CA 1
ATOM 1577 C C . SER A 1 200 ? -5.330 0.996 14.149 1.00 83.50 200 SER A C 1
ATOM 1579 O O . SER A 1 200 ? -5.176 2.207 14.301 1.00 83.50 200 SER A O 1
ATOM 1581 N N . LEU A 1 201 ? -5.920 0.481 13.066 1.00 88.12 201 LEU A N 1
ATOM 1582 C CA . LEU A 1 201 ? -6.453 1.299 11.977 1.00 88.12 201 LEU A CA 1
ATOM 1583 C C . LEU A 1 201 ? -7.594 2.206 12.458 1.00 88.12 201 LEU A C 1
ATOM 1585 O O . LEU A 1 201 ? -7.587 3.392 12.132 1.00 88.12 201 LEU A O 1
ATOM 1589 N N . VAL A 1 202 ? -8.511 1.696 13.291 1.00 87.12 202 VAL A N 1
ATOM 1590 C CA . VAL A 1 202 ? -9.574 2.512 13.907 1.00 87.12 202 VAL A CA 1
ATOM 1591 C C . VAL A 1 202 ? -8.974 3.637 14.747 1.00 87.12 202 VAL A C 1
ATOM 1593 O O . VAL A 1 202 ? -9.300 4.798 14.531 1.00 87.12 202 VAL A O 1
ATOM 1596 N N . ILE A 1 203 ? -8.055 3.329 15.667 1.00 80.62 203 ILE A N 1
ATOM 1597 C CA . ILE A 1 203 ? -7.438 4.335 16.544 1.00 80.62 203 ILE A CA 1
ATOM 1598 C C . ILE A 1 203 ? -6.695 5.399 15.727 1.00 80.62 203 ILE A C 1
ATOM 1600 O O . ILE A 1 203 ? -6.847 6.592 15.990 1.00 80.62 203 ILE A O 1
ATOM 1604 N N . ILE A 1 204 ? -5.921 4.987 14.717 1.00 82.88 204 ILE A N 1
ATOM 1605 C CA . ILE A 1 204 ? -5.227 5.908 13.809 1.00 82.88 204 ILE A CA 1
ATOM 1606 C C . ILE A 1 204 ? -6.233 6.818 13.096 1.00 82.88 204 ILE A C 1
ATOM 1608 O O . ILE A 1 204 ? -6.044 8.034 13.090 1.00 82.88 204 ILE A O 1
ATOM 1612 N N . GLY A 1 205 ? -7.298 6.254 12.520 1.00 84.62 205 GLY A N 1
ATOM 1613 C CA . GLY A 1 205 ? -8.341 7.018 11.837 1.00 84.62 205 GLY A CA 1
ATOM 1614 C C . GLY A 1 205 ? -9.028 8.018 12.768 1.00 84.62 205 GLY A C 1
ATOM 1615 O O . GLY A 1 205 ? -9.142 9.197 12.450 1.00 84.62 205 GLY A O 1
ATOM 1616 N N . GLU A 1 206 ? -9.411 7.590 13.965 1.00 82.88 206 GLU A N 1
ATOM 1617 C CA . GLU A 1 206 ? -10.035 8.441 14.985 1.00 82.88 206 GLU A CA 1
ATOM 1618 C C . GLU A 1 206 ? -9.137 9.598 15.423 1.00 82.88 206 GLU A C 1
ATOM 1620 O O . GLU A 1 206 ? -9.604 10.719 15.625 1.00 82.88 206 GLU A O 1
ATOM 1625 N N . LEU A 1 207 ? -7.832 9.355 15.523 1.00 78.62 207 LEU A N 1
ATOM 1626 C CA . LEU A 1 207 ? -6.862 10.392 15.843 1.00 78.62 207 LEU A CA 1
ATOM 1627 C C . LEU A 1 207 ? -6.673 11.374 14.702 1.00 78.62 207 LEU A C 1
ATOM 1629 O O . LEU A 1 207 ? -6.657 12.577 14.955 1.00 78.62 207 LEU A O 1
ATOM 1633 N N . TYR A 1 208 ? -6.568 10.889 13.461 1.00 78.50 208 TYR A N 1
ATOM 1634 C CA . TYR A 1 208 ? -6.578 11.773 12.303 1.00 78.50 208 TYR A CA 1
ATOM 1635 C C . TYR A 1 208 ? -7.814 12.666 12.362 1.00 78.50 208 TYR A C 1
ATOM 1637 O O . TYR A 1 208 ? -7.631 13.875 12.444 1.00 78.50 208 TYR A O 1
ATOM 1645 N N . ALA A 1 209 ? -9.018 12.093 12.476 1.00 78.00 209 ALA A N 1
ATOM 1646 C CA . ALA A 1 209 ? -10.272 12.840 12.584 1.00 78.00 209 ALA A CA 1
ATOM 1647 C C . ALA A 1 209 ? -10.257 13.878 13.720 1.00 78.00 209 ALA A C 1
ATOM 1649 O O . ALA A 1 209 ? -10.648 15.028 13.521 1.00 78.00 209 ALA A O 1
ATOM 1650 N N . PHE A 1 210 ? -9.783 13.493 14.908 1.00 75.56 210 PHE A N 1
ATOM 1651 C CA . PHE A 1 210 ? -9.707 14.369 16.077 1.00 75.56 210 PHE A CA 1
ATOM 1652 C C . PHE A 1 210 ? -8.830 15.606 15.837 1.00 75.56 210 PHE A C 1
ATOM 1654 O O . PHE A 1 210 ? -9.192 16.711 16.244 1.00 75.56 210 PHE A O 1
ATOM 1661 N N . PHE A 1 211 ? -7.696 15.446 15.153 1.00 69.56 211 PHE A N 1
ATOM 1662 C CA . PHE A 1 211 ? -6.780 16.552 14.859 1.00 69.56 211 PHE A CA 1
ATOM 1663 C C . PHE A 1 211 ? -7.145 17.338 13.601 1.00 69.56 211 PHE A C 1
ATOM 1665 O O . PHE A 1 211 ? -6.726 18.487 13.455 1.00 69.56 211 PHE A O 1
ATOM 1672 N N . THR A 1 212 ? -7.927 16.747 12.705 1.00 65.12 212 THR A N 1
ATOM 1673 C CA . THR A 1 212 ? -8.316 17.341 11.425 1.00 65.12 212 THR A CA 1
ATOM 1674 C C . THR A 1 212 ? -9.668 18.049 11.446 1.00 65.12 212 THR A C 1
ATOM 1676 O O . THR A 1 212 ? -10.016 18.729 10.482 1.00 65.12 212 THR A O 1
ATOM 1679 N N . LEU A 1 213 ? -10.378 17.989 12.578 1.00 55.12 213 LEU A N 1
ATOM 1680 C CA . LEU A 1 213 ? -11.725 18.523 12.832 1.00 55.12 213 LEU A CA 1
ATOM 1681 C C . LEU A 1 213 ? -11.957 20.005 12.444 1.00 55.12 213 LEU A C 1
ATOM 1683 O O . LEU A 1 213 ? -13.103 20.438 12.373 1.00 55.12 213 LEU A O 1
ATOM 1687 N N . HIS A 1 214 ? -10.903 20.786 12.180 1.00 45.84 214 HIS A N 1
ATOM 1688 C CA . HIS A 1 214 ? -10.987 22.224 11.883 1.00 45.84 214 HIS A CA 1
ATOM 1689 C C . HIS A 1 214 ? -10.746 22.611 10.415 1.00 45.84 214 HIS A C 1
ATOM 1691 O O . HIS A 1 214 ? -10.983 23.767 10.067 1.00 45.84 214 HIS A O 1
ATOM 1697 N N . SER A 1 215 ? -10.317 21.705 9.531 1.00 49.28 215 SER A N 1
ATOM 1698 C CA . SER A 1 215 ? -10.172 22.026 8.100 1.00 49.28 215 SER A CA 1
ATOM 1699 C C . SER A 1 215 ? -11.251 21.322 7.286 1.00 49.28 215 SER A C 1
ATOM 1701 O O . SER A 1 215 ? -11.156 20.144 6.975 1.00 49.28 215 SER A O 1
ATOM 1703 N N . ARG A 1 216 ? -12.301 22.073 6.937 1.00 42.88 216 ARG A N 1
ATOM 1704 C CA . ARG A 1 216 ? -13.488 21.605 6.196 1.00 42.88 216 ARG A CA 1
ATOM 1705 C C . ARG A 1 216 ? -13.242 21.227 4.726 1.00 42.88 216 ARG A C 1
ATOM 1707 O O . ARG A 1 216 ? -14.192 20.889 4.033 1.00 42.88 216 ARG A O 1
ATOM 1714 N N . SER A 1 217 ? -12.006 21.271 4.239 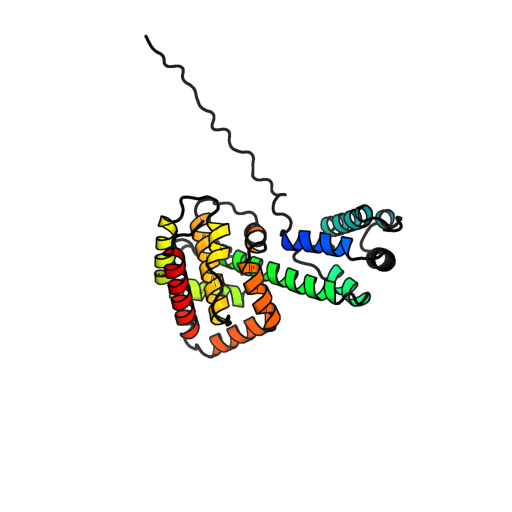1.00 50.34 217 SER A N 1
ATOM 1715 C CA . SER A 1 217 ? -11.660 20.907 2.864 1.00 50.34 217 SER A CA 1
ATOM 1716 C C . SER A 1 217 ? -10.371 20.091 2.859 1.00 50.34 217 SER A C 1
ATOM 1718 O O . SER A 1 217 ? -9.275 20.652 2.911 1.00 50.34 217 SER A O 1
ATOM 1720 N N . PHE A 1 218 ? -10.493 18.767 2.841 1.00 61.09 218 PHE A N 1
ATOM 1721 C CA . PHE A 1 218 ? -9.345 17.896 2.615 1.00 61.09 218 PHE A CA 1
ATOM 1722 C C . PHE A 1 218 ? -9.282 17.517 1.148 1.00 61.09 218 PHE A C 1
ATOM 1724 O O . PHE A 1 218 ? -10.261 17.037 0.584 1.00 61.09 218 PHE A O 1
ATOM 1731 N N . GLU A 1 219 ? -8.121 17.751 0.548 1.00 64.38 219 GLU A N 1
ATOM 1732 C CA . GLU A 1 219 ? -7.824 17.283 -0.798 1.00 64.38 219 GLU A CA 1
ATOM 1733 C C . GLU A 1 219 ? -7.688 15.757 -0.775 1.00 64.38 219 GLU A C 1
ATOM 1735 O O . GLU A 1 219 ? -7.016 15.197 0.101 1.00 64.38 219 GLU A O 1
ATOM 1740 N N . GLU A 1 220 ? -8.325 15.095 -1.737 1.00 68.38 220 GLU A N 1
ATOM 1741 C CA . GLU A 1 220 ? -8.222 13.650 -1.930 1.00 68.38 220 GLU A CA 1
ATOM 1742 C C . GLU A 1 220 ? -6.752 13.214 -2.046 1.00 68.38 220 GLU A C 1
ATOM 1744 O O . GLU A 1 220 ? -5.939 13.863 -2.706 1.00 68.38 220 GLU A O 1
ATOM 1749 N N . GLY A 1 221 ? -6.387 12.137 -1.349 1.00 72.12 221 GLY A N 1
ATOM 1750 C CA . GLY A 1 221 ? -5.020 11.623 -1.282 1.00 72.12 221 GLY A CA 1
ATOM 1751 C C . GLY A 1 221 ? -4.144 12.245 -0.187 1.00 72.12 221 GLY A C 1
ATOM 1752 O O . GLY A 1 221 ? -3.043 11.743 0.063 1.00 72.12 221 GLY A O 1
ATOM 1753 N N . SER A 1 222 ? -4.604 13.282 0.528 1.00 75.81 222 SER A N 1
ATOM 1754 C CA . SER A 1 222 ? -3.834 13.900 1.627 1.00 75.81 222 SER A CA 1
ATOM 1755 C C . SER A 1 222 ? -3.511 12.905 2.748 1.00 75.81 222 SER A C 1
ATOM 1757 O O . SER A 1 222 ? -2.388 12.875 3.261 1.00 75.81 222 SER A O 1
ATOM 1759 N N . TYR A 1 223 ? -4.470 12.047 3.110 1.00 77.38 223 TYR A N 1
ATOM 1760 C CA . TYR A 1 223 ? -4.288 11.050 4.168 1.00 77.38 223 TYR A CA 1
ATOM 1761 C C . TYR A 1 223 ? -3.386 9.906 3.729 1.00 77.38 223 TYR A C 1
ATOM 1763 O O . TYR A 1 223 ? -2.484 9.535 4.480 1.00 77.38 223 TYR A O 1
ATOM 1771 N N . VAL A 1 224 ? -3.546 9.411 2.499 1.00 84.62 224 VAL A N 1
ATOM 1772 C CA . VAL A 1 224 ? -2.622 8.428 1.914 1.00 84.62 224 VAL A CA 1
ATOM 1773 C C . VAL A 1 224 ? -1.198 8.984 1.923 1.00 84.62 224 VAL A C 1
ATOM 1775 O O . VAL A 1 224 ? -0.260 8.301 2.347 1.00 84.62 224 VAL A O 1
ATOM 1778 N N . TYR A 1 225 ? -1.022 10.243 1.517 1.00 84.62 225 TYR A N 1
ATOM 1779 C CA . TYR A 1 225 ? 0.275 10.910 1.524 1.00 84.62 225 TYR A CA 1
ATOM 1780 C C . TYR A 1 225 ? 0.880 10.979 2.933 1.00 84.62 225 TYR A C 1
ATOM 1782 O O . TYR A 1 225 ? 2.053 10.644 3.115 1.00 84.62 225 TYR A O 1
ATOM 1790 N N . TRP A 1 226 ? 0.111 11.407 3.939 1.00 79.94 226 TRP A N 1
ATOM 1791 C CA . TRP A 1 226 ? 0.620 11.542 5.307 1.00 79.94 226 TRP A CA 1
ATOM 1792 C C . TRP A 1 226 ? 0.885 10.204 5.977 1.00 79.94 226 TRP A C 1
ATOM 1794 O O . TRP A 1 226 ? 1.921 10.054 6.622 1.00 79.94 226 TRP A O 1
ATOM 1804 N N . PHE A 1 227 ? -0.032 9.250 5.833 1.00 83.69 227 PHE A N 1
ATOM 1805 C CA . PHE A 1 227 ? 0.041 7.971 6.518 1.00 83.69 227 PHE A CA 1
ATOM 1806 C C . PHE A 1 227 ? 1.128 7.073 5.934 1.00 83.69 227 PHE A C 1
ATOM 1808 O O . PHE A 1 227 ? 1.911 6.509 6.696 1.00 83.69 227 PHE A O 1
ATOM 1815 N N . SER A 1 228 ? 1.242 6.989 4.605 1.00 85.81 228 SER A N 1
ATOM 1816 C CA . SER A 1 228 ? 2.141 6.033 3.937 1.00 85.81 228 SER A CA 1
ATOM 1817 C C . SER A 1 228 ? 3.619 6.167 4.326 1.00 85.81 228 SER A C 1
ATOM 1819 O O . SER A 1 228 ? 4.357 5.187 4.282 1.00 85.81 228 SER A O 1
ATOM 1821 N N . LYS A 1 229 ? 4.062 7.358 4.751 1.00 83.19 229 LYS A N 1
ATOM 1822 C CA . LYS A 1 229 ? 5.446 7.611 5.193 1.00 83.19 229 LYS A CA 1
ATOM 1823 C C . LYS A 1 229 ? 5.697 7.271 6.671 1.00 83.19 229 LYS A C 1
ATOM 1825 O O . LYS A 1 229 ? 6.806 7.435 7.176 1.00 83.19 229 LYS A O 1
ATOM 1830 N N . THR A 1 230 ? 4.668 6.887 7.411 1.00 81.69 230 THR A N 1
ATOM 1831 C CA . THR A 1 230 ? 4.791 6.658 8.852 1.00 81.69 230 THR A CA 1
ATOM 1832 C C . THR A 1 230 ? 5.330 5.268 9.160 1.00 81.69 230 THR A C 1
ATOM 1834 O O . THR A 1 230 ? 5.109 4.321 8.402 1.00 81.69 230 THR A O 1
ATOM 1837 N N . LYS A 1 231 ? 5.990 5.121 10.317 1.00 82.12 231 LYS A N 1
ATOM 1838 C CA . LYS A 1 231 ? 6.465 3.810 10.767 1.00 82.12 231 LYS A CA 1
ATOM 1839 C C . LYS A 1 231 ? 5.307 2.839 11.019 1.00 82.12 231 LYS A C 1
ATOM 1841 O O . LYS A 1 231 ? 5.442 1.662 10.710 1.00 82.12 231 LYS A O 1
ATOM 1846 N N . ALA A 1 232 ? 4.154 3.326 11.488 1.00 82.31 232 ALA A N 1
ATOM 1847 C CA . ALA A 1 232 ? 2.953 2.498 11.598 1.00 82.31 232 ALA A CA 1
ATOM 1848 C C . ALA A 1 232 ? 2.483 1.959 10.249 1.00 82.31 232 ALA A C 1
ATOM 1850 O O . ALA A 1 232 ? 2.163 0.780 10.158 1.00 82.31 232 ALA A O 1
ATOM 1851 N N . SER A 1 233 ? 2.435 2.800 9.207 1.00 87.62 233 SER A N 1
ATOM 1852 C CA . SER A 1 233 ? 2.033 2.338 7.876 1.00 87.62 233 SER A CA 1
ATOM 1853 C C . SER A 1 233 ? 2.967 1.256 7.369 1.00 87.62 233 SER A C 1
ATOM 1855 O O . SER A 1 233 ? 2.483 0.277 6.809 1.00 87.62 233 SER A O 1
ATOM 1857 N N . GLU A 1 234 ? 4.271 1.419 7.577 1.00 87.75 234 GLU A N 1
ATOM 1858 C CA . GLU A 1 234 ? 5.259 0.393 7.269 1.00 87.75 234 GLU A CA 1
ATOM 1859 C C . GLU A 1 234 ? 4.982 -0.902 8.033 1.00 87.75 234 GLU A C 1
ATOM 1861 O O . GLU A 1 234 ? 4.744 -1.923 7.401 1.00 87.75 234 GLU A O 1
ATOM 1866 N N . LEU A 1 235 ? 4.935 -0.858 9.364 1.00 86.69 235 LEU A N 1
ATOM 1867 C CA . LEU A 1 235 ? 4.813 -2.064 10.180 1.00 86.69 235 LEU A CA 1
ATOM 1868 C C . LEU A 1 235 ? 3.480 -2.795 9.971 1.00 86.69 235 LEU A C 1
ATOM 1870 O O . LEU A 1 235 ? 3.465 -4.017 9.846 1.00 86.69 235 LEU A O 1
ATOM 1874 N N . LEU A 1 236 ? 2.364 -2.061 9.897 1.00 88.81 236 LEU A N 1
ATOM 1875 C CA . LEU A 1 236 ? 1.053 -2.651 9.624 1.00 88.81 236 LEU A CA 1
ATOM 1876 C C . LEU A 1 236 ? 1.029 -3.280 8.233 1.00 88.81 236 LEU A C 1
ATOM 1878 O O . LEU A 1 236 ? 0.591 -4.414 8.087 1.00 88.81 236 LEU A O 1
ATOM 1882 N N . SER A 1 237 ? 1.512 -2.572 7.212 1.00 92.06 237 SER A N 1
ATOM 1883 C CA . SER A 1 237 ? 1.466 -3.096 5.843 1.00 92.06 237 SER A CA 1
ATOM 1884 C C . SER A 1 237 ? 2.415 -4.270 5.651 1.00 92.06 237 SER A C 1
ATOM 1886 O O . SER A 1 237 ? 2.046 -5.218 4.973 1.00 92.06 237 SER A O 1
ATOM 1888 N N . ASP A 1 238 ? 3.604 -4.240 6.249 1.00 91.12 238 ASP A N 1
ATOM 1889 C CA . ASP A 1 238 ? 4.562 -5.340 6.162 1.00 91.12 238 ASP A CA 1
ATOM 1890 C C . ASP A 1 238 ? 4.014 -6.588 6.867 1.00 91.12 238 ASP A C 1
ATOM 1892 O O . ASP A 1 238 ? 4.033 -7.670 6.285 1.00 91.12 238 ASP A O 1
ATOM 1896 N N . TRP A 1 239 ? 3.399 -6.438 8.045 1.00 91.75 239 TRP A N 1
ATOM 1897 C CA . TRP A 1 239 ? 2.749 -7.566 8.709 1.00 91.75 239 TRP A CA 1
ATOM 1898 C C . TRP A 1 239 ? 1.557 -8.100 7.905 1.00 91.75 239 TRP A C 1
ATOM 1900 O O . TRP A 1 239 ? 1.443 -9.308 7.707 1.00 91.75 239 TRP A O 1
ATOM 1910 N N . ILE A 1 240 ? 0.695 -7.222 7.372 1.00 93.44 240 ILE A N 1
ATOM 1911 C CA . ILE A 1 240 ? -0.407 -7.632 6.485 1.00 93.44 240 ILE A CA 1
ATOM 1912 C C . ILE A 1 240 ? 0.156 -8.384 5.270 1.00 93.44 240 ILE A C 1
ATOM 1914 O O . ILE A 1 240 ? -0.407 -9.399 4.872 1.00 93.44 240 ILE A O 1
ATOM 1918 N N . PHE A 1 241 ? 1.263 -7.917 4.687 1.00 94.31 241 PHE A N 1
ATOM 1919 C CA . PHE A 1 241 ? 1.919 -8.551 3.544 1.00 94.31 241 PHE A CA 1
ATOM 1920 C C . PHE A 1 241 ? 2.392 -9.970 3.871 1.00 94.31 241 PHE A C 1
ATOM 1922 O O . PHE A 1 241 ? 2.090 -10.903 3.128 1.00 94.31 241 PHE A O 1
ATOM 1929 N N . GLU A 1 242 ? 3.104 -10.128 4.985 1.00 93.25 242 GLU A N 1
ATOM 1930 C CA . GLU A 1 242 ? 3.653 -11.405 5.451 1.00 93.25 242 GLU A CA 1
ATOM 1931 C C . GLU A 1 242 ? 2.558 -12.413 5.825 1.00 93.25 242 GLU A C 1
ATOM 1933 O O . GLU A 1 242 ? 2.760 -13.617 5.685 1.00 93.25 242 GLU A O 1
ATOM 1938 N N . ASN A 1 243 ? 1.372 -11.932 6.206 1.00 92.94 243 ASN A N 1
ATOM 1939 C CA . ASN A 1 243 ? 0.229 -12.759 6.599 1.00 92.94 243 ASN A CA 1
ATOM 1940 C C . ASN A 1 243 ? -0.799 -12.964 5.466 1.00 92.94 243 ASN A C 1
ATOM 1942 O O . ASN A 1 243 ? -1.965 -13.248 5.721 1.00 92.94 243 ASN A O 1
ATOM 1946 N N . GLY A 1 244 ? -0.391 -12.846 4.198 1.00 92.12 244 GLY A N 1
ATOM 1947 C CA . GLY A 1 244 ? -1.242 -13.183 3.042 1.00 92.12 244 GLY A CA 1
ATOM 1948 C C . GLY A 1 244 ? -2.034 -12.013 2.443 1.00 92.12 244 GLY A C 1
ATOM 1949 O O . GLY A 1 244 ? -2.840 -12.192 1.524 1.00 92.12 244 GLY A O 1
ATOM 1950 N N . GLY A 1 245 ? -1.764 -10.790 2.894 1.00 93.50 245 GLY A N 1
ATOM 1951 C CA . GLY A 1 245 ? -2.263 -9.556 2.299 1.00 93.50 245 GLY A CA 1
ATOM 1952 C C . GLY A 1 245 ? -3.733 -9.256 2.603 1.00 93.50 245 GLY A C 1
ATOM 1953 O O . GLY A 1 245 ? -4.380 -9.875 3.444 1.00 93.50 245 GLY A O 1
ATOM 1954 N N . LEU A 1 246 ? -4.295 -8.298 1.857 1.00 92.12 246 LEU A N 1
ATOM 1955 C CA . LEU A 1 246 ? -5.700 -7.886 2.009 1.00 92.12 246 LEU A CA 1
ATOM 1956 C C . LEU A 1 246 ? -6.708 -8.991 1.666 1.00 92.12 246 LEU A C 1
ATOM 1958 O O . LEU A 1 246 ? -7.871 -8.874 2.036 1.00 92.12 246 LEU A O 1
ATOM 1962 N N . LYS A 1 247 ? -6.286 -10.039 0.947 1.00 92.31 247 LYS A N 1
ATOM 1963 C CA . LYS A 1 247 ? -7.145 -11.188 0.651 1.00 92.31 247 LYS A CA 1
ATOM 1964 C C . LYS A 1 247 ? -7.461 -11.958 1.935 1.00 92.31 247 LYS A C 1
ATOM 1966 O O . LYS A 1 247 ? -8.626 -12.066 2.286 1.00 92.31 247 LYS A O 1
ATOM 1971 N N . VAL A 1 248 ? -6.429 -12.393 2.657 1.00 92.94 248 VAL A N 1
ATOM 1972 C CA . VAL A 1 248 ? -6.589 -13.113 3.931 1.00 92.94 248 VAL A CA 1
ATOM 1973 C C . VAL A 1 248 ? -7.227 -12.218 4.990 1.00 92.94 248 VAL A C 1
ATOM 1975 O O . VAL A 1 248 ? -8.040 -12.679 5.785 1.00 92.94 248 VAL A O 1
ATOM 1978 N N . TYR A 1 249 ? -6.941 -10.911 4.966 1.00 92.19 249 TYR A N 1
ATOM 1979 C CA . TYR A 1 249 ? -7.643 -9.988 5.852 1.00 92.19 249 TYR A CA 1
ATOM 1980 C C . TYR A 1 249 ? -9.156 -9.979 5.592 1.00 92.19 249 TYR A C 1
ATOM 1982 O O . TYR A 1 249 ? -9.922 -10.010 6.544 1.00 92.19 249 TYR A O 1
ATOM 1990 N N . ARG A 1 250 ? -9.603 -9.988 4.327 1.00 90.50 250 ARG A N 1
ATOM 1991 C CA . ARG A 1 250 ? -11.033 -10.104 3.997 1.00 90.50 250 ARG A CA 1
ATOM 1992 C C . ARG A 1 250 ? -11.635 -11.437 4.428 1.00 90.50 250 ARG A C 1
ATOM 1994 O O . ARG A 1 250 ? -12.708 -11.419 5.012 1.00 90.50 250 ARG A O 1
ATOM 2001 N N . GLU A 1 251 ? -10.929 -12.547 4.224 1.00 90.19 251 GLU A N 1
ATOM 2002 C CA . GLU A 1 251 ? -11.366 -13.872 4.696 1.00 90.19 251 GLU A CA 1
ATOM 2003 C C . GLU A 1 251 ? -11.601 -13.855 6.222 1.00 90.19 251 GLU A C 1
ATOM 2005 O O . GLU A 1 251 ? -12.650 -14.281 6.698 1.00 90.19 251 GLU A O 1
ATOM 2010 N N . PHE A 1 252 ? -10.699 -13.230 6.991 1.00 88.44 252 PHE A N 1
ATOM 2011 C CA . PHE A 1 252 ? -10.901 -12.997 8.427 1.00 88.44 252 PHE A CA 1
ATOM 2012 C C . PHE A 1 252 ? -12.170 -12.176 8.728 1.00 88.44 252 PHE A C 1
ATOM 2014 O O . PHE A 1 252 ? -12.877 -12.468 9.693 1.00 88.44 252 PHE A O 1
ATOM 2021 N N . ILE A 1 253 ? -12.474 -11.145 7.934 1.00 85.06 253 ILE A N 1
ATOM 2022 C CA . ILE A 1 253 ? -13.685 -10.328 8.117 1.00 85.06 253 ILE A CA 1
ATOM 2023 C C . ILE A 1 253 ? -14.939 -11.165 7.861 1.00 85.06 253 ILE A C 1
ATOM 2025 O O . ILE A 1 253 ? -15.867 -11.118 8.667 1.00 85.06 253 ILE A O 1
ATOM 2029 N N . GLU A 1 254 ? -14.957 -11.941 6.779 1.00 83.00 254 GLU A N 1
ATOM 2030 C CA . GLU A 1 254 ? -16.073 -12.815 6.406 1.00 83.00 254 GLU A CA 1
ATOM 2031 C C . GLU A 1 254 ? -16.351 -13.859 7.496 1.00 83.00 254 GLU A C 1
ATOM 2033 O O . GLU A 1 254 ? -17.485 -13.976 7.965 1.00 83.00 254 GLU A O 1
ATOM 2038 N N . GLU A 1 255 ? -15.316 -14.544 7.993 1.00 77.69 255 GLU A N 1
ATOM 2039 C CA . GLU A 1 255 ? -15.436 -15.501 9.102 1.00 77.69 255 GLU A CA 1
ATOM 2040 C C . GLU A 1 255 ? -16.036 -14.855 10.358 1.00 77.69 255 GLU A C 1
ATOM 2042 O O . GLU A 1 255 ? -16.888 -15.437 11.039 1.00 77.69 255 GLU A O 1
ATOM 2047 N N . LYS A 1 256 ? -15.622 -13.623 10.669 1.00 68.19 256 LYS A N 1
ATOM 2048 C CA . LYS A 1 256 ? -16.146 -12.873 11.814 1.00 68.19 256 LYS A CA 1
ATOM 2049 C C . LYS A 1 256 ? -17.580 -12.392 11.600 1.00 68.19 256 LYS A C 1
ATOM 2051 O O . LYS A 1 256 ? -18.351 -12.411 12.558 1.00 68.19 256 LYS A O 1
ATOM 2056 N N . GLN A 1 257 ? -17.964 -11.999 10.389 1.00 62.19 257 GLN A N 1
ATOM 2057 C CA . GLN A 1 257 ? -19.346 -11.628 10.073 1.00 62.19 257 GLN A CA 1
ATOM 2058 C C . GLN A 1 257 ? -20.287 -12.836 10.174 1.00 62.19 257 GLN A C 1
ATOM 2060 O O . GLN A 1 257 ? -21.352 -12.724 10.777 1.00 62.19 257 GLN A O 1
ATOM 2065 N N . VAL A 1 258 ? -19.871 -14.010 9.689 1.00 58.53 258 VAL A N 1
ATOM 2066 C CA . VAL A 1 258 ? -20.648 -15.260 9.796 1.00 58.53 258 VAL A CA 1
ATOM 2067 C C . VAL A 1 258 ? -20.803 -15.710 11.253 1.00 58.53 258 VAL A C 1
ATOM 2069 O O . VAL A 1 258 ? -21.879 -16.152 11.655 1.00 58.53 258 VAL A O 1
ATOM 2072 N N . ALA A 1 259 ? -19.761 -15.552 12.075 1.00 55.41 259 ALA A N 1
ATOM 2073 C CA . ALA A 1 259 ? -19.812 -15.890 13.499 1.00 55.41 259 ALA A CA 1
ATOM 2074 C C . ALA A 1 259 ? -20.720 -14.957 14.324 1.00 55.41 259 ALA A C 1
ATOM 2076 O O . ALA A 1 259 ? -21.118 -15.316 15.434 1.00 55.41 259 ALA A O 1
ATOM 2077 N N . THR A 1 260 ? -21.064 -13.775 13.801 1.00 52.16 260 THR A N 1
ATOM 2078 C CA . THR A 1 260 ? -21.817 -12.752 14.534 1.00 52.16 260 THR A CA 1
ATOM 2079 C C . THR A 1 260 ? -23.174 -12.506 13.881 1.00 52.16 260 THR A C 1
ATOM 2081 O O . THR A 1 260 ? -23.438 -11.454 13.310 1.00 52.16 260 THR A O 1
ATOM 2084 N N . ILE A 1 261 ? -24.073 -13.490 14.018 1.00 44.69 261 ILE A N 1
ATOM 2085 C CA . ILE A 1 261 ? -25.470 -13.486 13.522 1.00 44.69 261 ILE A CA 1
ATOM 2086 C C . ILE A 1 261 ? -26.261 -12.220 13.949 1.00 44.69 261 ILE A C 1
ATOM 2088 O O . ILE A 1 261 ? -27.290 -11.901 13.363 1.00 44.69 261 ILE A O 1
ATOM 2092 N N . SER A 1 262 ? -25.778 -11.455 14.937 1.00 46.66 262 SER A N 1
ATOM 2093 C CA . SER A 1 262 ? -26.428 -10.252 15.474 1.00 46.66 262 SER A CA 1
ATOM 2094 C C . SER A 1 262 ? -25.801 -8.906 15.070 1.00 46.66 262 SER A C 1
ATOM 2096 O O . SER A 1 262 ? -26.165 -7.893 15.662 1.00 46.66 262 SER A O 1
ATOM 2098 N N . GLY A 1 263 ? -24.844 -8.856 14.134 1.00 46.91 263 GLY A N 1
ATOM 2099 C CA . GLY A 1 263 ? -24.247 -7.584 13.689 1.00 46.91 263 GLY A CA 1
ATOM 2100 C C . GLY A 1 263 ? -23.428 -6.830 14.750 1.00 46.91 263 GLY A C 1
ATOM 2101 O O . GLY A 1 263 ? -23.229 -5.629 14.607 1.00 46.91 263 GLY A O 1
ATOM 2102 N N . LEU A 1 264 ? -22.974 -7.518 15.804 1.00 49.94 264 LEU A N 1
ATOM 2103 C CA . LEU A 1 264 ? -22.066 -6.979 16.826 1.00 49.94 264 LEU A CA 1
ATOM 2104 C C . LEU A 1 264 ? -20.601 -7.200 16.418 1.00 49.94 264 LEU A C 1
ATOM 2106 O O . LEU A 1 264 ? -20.284 -8.159 15.716 1.00 49.94 264 LEU A O 1
ATOM 2110 N N . VAL A 1 265 ? -19.677 -6.363 16.884 1.00 55.28 265 VAL A N 1
ATOM 2111 C CA . VAL A 1 265 ? -18.238 -6.592 16.710 1.00 55.28 265 VAL A CA 1
ATOM 2112 C C . VAL A 1 265 ? -17.788 -7.761 17.607 1.00 55.28 265 VAL A C 1
ATOM 2114 O O . VAL A 1 265 ? -18.102 -7.785 18.801 1.00 55.28 265 VAL A O 1
ATOM 2117 N N . PRO A 1 266 ? -17.012 -8.729 17.079 1.00 60.00 266 PRO A N 1
ATOM 2118 C CA . PRO A 1 266 ? -16.469 -9.844 17.852 1.00 60.00 266 PRO A CA 1
ATOM 2119 C C . PRO A 1 266 ? -15.771 -9.409 19.150 1.00 60.00 266 PRO A C 1
ATOM 2121 O O . PRO A 1 266 ? -14.974 -8.468 19.154 1.00 60.00 266 PRO A O 1
ATOM 2124 N N . SER A 1 267 ? -15.984 -10.147 20.245 1.00 62.66 267 SER A N 1
ATOM 2125 C CA . SER A 1 267 ? -15.373 -9.869 21.560 1.00 62.66 267 SER A CA 1
ATOM 2126 C C . SER A 1 267 ? -13.850 -9.697 21.499 1.00 62.66 267 SER A C 1
ATOM 2128 O O . SER A 1 267 ? -13.312 -8.801 22.145 1.00 62.66 267 SER A O 1
ATOM 2130 N N . SER A 1 268 ? -13.170 -10.464 20.642 1.00 60.28 268 SER A N 1
ATOM 2131 C CA . SER A 1 268 ? -11.723 -10.366 20.418 1.00 60.28 268 SER A CA 1
ATOM 2132 C C . SER A 1 268 ? -11.277 -8.997 19.890 1.00 60.28 268 SER A C 1
ATOM 2134 O O . SER A 1 268 ? -10.218 -8.508 20.261 1.00 60.28 268 SER A O 1
ATOM 2136 N N . LEU A 1 269 ? -12.076 -8.350 19.033 1.00 62.62 269 LEU A N 1
ATOM 2137 C CA . LEU A 1 269 ? -11.772 -7.009 18.513 1.00 62.62 269 LEU A CA 1
ATOM 2138 C C . LEU A 1 269 ? -11.913 -5.953 19.609 1.00 62.62 269 LEU A C 1
ATOM 2140 O O . LEU A 1 269 ? -11.065 -5.070 19.740 1.00 62.62 269 LEU A O 1
ATOM 2144 N N . ARG A 1 270 ? -12.943 -6.092 20.447 1.00 61.94 270 ARG A N 1
ATOM 2145 C CA . ARG A 1 270 ? -13.150 -5.241 21.622 1.00 61.94 270 ARG A CA 1
ATOM 2146 C C . ARG A 1 270 ? -12.012 -5.379 22.633 1.00 61.94 270 ARG A C 1
ATOM 2148 O O . ARG A 1 270 ? -11.553 -4.379 23.176 1.00 61.94 270 ARG A O 1
ATOM 2155 N N . GLU A 1 271 ? -11.552 -6.599 22.886 1.00 65.88 271 GLU A N 1
ATOM 2156 C CA . GLU A 1 271 ? -10.421 -6.876 23.778 1.00 65.88 271 GLU A CA 1
ATOM 2157 C C . GLU A 1 271 ? -9.111 -6.314 23.223 1.00 65.88 271 GLU A C 1
ATOM 2159 O O . GLU A 1 271 ? -8.442 -5.559 23.925 1.00 65.88 271 GLU A O 1
ATOM 2164 N N . SER A 1 272 ? -8.799 -6.551 21.944 1.00 61.56 272 SER A N 1
ATOM 2165 C CA . SER A 1 272 ? -7.616 -5.963 21.304 1.00 61.56 272 SER A CA 1
ATOM 2166 C C . SER A 1 272 ? -7.671 -4.437 21.255 1.00 61.56 272 SER A C 1
ATOM 2168 O O . SER A 1 272 ? -6.638 -3.776 21.349 1.00 61.56 272 SER A O 1
ATOM 2170 N N . LEU A 1 273 ? -8.856 -3.837 21.105 1.00 64.31 273 LEU A N 1
ATOM 2171 C CA . LEU A 1 273 ? -9.003 -2.385 21.174 1.00 64.31 273 LEU A CA 1
ATOM 2172 C C . LEU A 1 273 ? -8.736 -1.868 22.590 1.00 64.31 273 LEU A C 1
ATOM 2174 O O . LEU A 1 273 ? -7.983 -0.911 22.739 1.00 64.31 273 LEU A O 1
ATOM 2178 N N . LYS A 1 274 ? -9.271 -2.524 23.627 1.00 66.88 274 LYS A N 1
ATOM 2179 C CA . LYS A 1 274 ? -8.970 -2.188 25.029 1.00 66.88 274 LYS A CA 1
ATOM 2180 C C . LYS A 1 274 ? -7.484 -2.318 25.348 1.00 66.88 274 LYS A C 1
ATOM 2182 O O . LYS A 1 274 ? -6.937 -1.438 26.006 1.00 66.88 274 LYS A O 1
ATOM 2187 N N . GLU A 1 275 ? -6.837 -3.380 24.879 1.00 66.38 275 GLU A N 1
ATOM 2188 C CA . GLU A 1 275 ? -5.403 -3.603 25.072 1.00 66.38 275 GLU A CA 1
ATOM 2189 C C . GLU A 1 275 ? -4.571 -2.516 24.384 1.00 66.38 275 GLU A C 1
ATOM 2191 O O . GLU A 1 275 ? -3.716 -1.904 25.021 1.00 66.38 275 GLU A O 1
ATOM 2196 N N . ASN A 1 276 ? -4.885 -2.190 23.126 1.00 63.88 276 ASN A N 1
ATOM 2197 C CA . ASN A 1 276 ? -4.267 -1.070 22.416 1.00 63.88 276 ASN A CA 1
ATOM 2198 C C . ASN A 1 276 ? -4.410 0.238 23.185 1.00 63.88 276 ASN A C 1
ATOM 2200 O O . ASN A 1 276 ? -3.434 0.933 23.445 1.00 63.88 276 ASN A O 1
ATOM 2204 N N . VAL A 1 277 ? -5.640 0.560 23.568 1.00 62.09 277 VAL A N 1
ATOM 2205 C CA . VAL A 1 277 ? -5.984 1.751 24.342 1.00 62.09 277 VAL A CA 1
ATOM 2206 C C . VAL A 1 277 ? -5.180 1.817 25.644 1.00 62.09 277 VAL A C 1
ATOM 2208 O O . VAL A 1 277 ? -4.632 2.868 25.979 1.00 62.09 277 VAL A O 1
ATOM 2211 N N . TYR A 1 278 ? -5.061 0.699 26.355 1.00 64.56 278 TYR A N 1
ATOM 2212 C CA . TYR A 1 278 ? -4.304 0.602 27.598 1.00 64.56 278 TYR A CA 1
ATOM 2213 C C . TYR A 1 278 ? -2.795 0.798 27.386 1.00 64.56 278 TYR A C 1
ATOM 2215 O O . TYR A 1 278 ? -2.181 1.629 28.062 1.00 64.56 278 TYR A O 1
ATOM 2223 N N . LEU A 1 279 ? -2.200 0.096 26.415 1.00 64.44 279 LEU A N 1
ATOM 2224 C CA . LEU A 1 279 ? -0.778 0.215 26.073 1.00 64.44 279 LEU A CA 1
ATOM 2225 C C . LEU A 1 279 ? -0.420 1.636 25.626 1.00 64.44 279 LEU A C 1
ATOM 2227 O O . LEU A 1 279 ? 0.631 2.163 26.003 1.00 64.44 279 LEU A O 1
ATOM 2231 N N . LEU A 1 280 ? -1.314 2.282 24.874 1.00 62.16 280 LEU A N 1
ATOM 2232 C CA . LEU A 1 280 ? -1.183 3.683 24.488 1.00 62.16 280 LEU A CA 1
ATOM 2233 C C . LEU A 1 280 ? -1.170 4.599 25.711 1.00 62.16 280 LEU A C 1
ATOM 2235 O O . LEU A 1 280 ? -0.273 5.429 25.828 1.00 62.16 280 LEU A O 1
ATOM 2239 N N . GLY A 1 281 ? -2.102 4.421 26.649 1.00 58.06 281 GLY A N 1
ATOM 2240 C CA . GLY A 1 281 ? -2.137 5.196 27.892 1.00 58.06 281 GLY A CA 1
ATOM 2241 C C . GLY A 1 281 ? -0.843 5.080 28.709 1.00 58.06 281 GLY A C 1
ATOM 2242 O O . GLY A 1 281 ? -0.301 6.094 29.151 1.00 58.06 281 GLY A O 1
ATOM 2243 N N . ILE A 1 282 ? -0.296 3.865 28.851 1.00 59.28 282 ILE A N 1
ATOM 2244 C CA . ILE A 1 282 ? 0.961 3.630 29.582 1.00 59.28 282 ILE A CA 1
ATOM 2245 C C . ILE A 1 282 ? 2.133 4.335 28.905 1.00 59.28 282 ILE A C 1
ATOM 2247 O O . ILE A 1 282 ? 2.852 5.090 29.560 1.00 59.28 282 ILE A O 1
ATOM 2251 N N . ARG A 1 283 ? 2.337 4.118 27.602 1.00 59.28 283 ARG A N 1
ATOM 2252 C CA . ARG A 1 283 ? 3.501 4.659 26.877 1.00 59.28 283 ARG A CA 1
ATOM 2253 C C . ARG A 1 283 ? 3.556 6.182 26.906 1.00 59.28 283 ARG A C 1
ATOM 2255 O O . ARG A 1 283 ? 4.640 6.753 26.923 1.00 59.28 283 ARG A O 1
ATOM 2262 N N . MET A 1 284 ? 2.400 6.834 26.961 1.00 54.66 284 MET A N 1
ATOM 2263 C CA . MET A 1 284 ? 2.304 8.291 27.043 1.00 54.66 284 MET A CA 1
ATOM 2264 C C . MET A 1 284 ? 2.549 8.851 28.452 1.00 54.66 284 MET A C 1
ATOM 2266 O O . MET A 1 284 ? 2.840 10.037 28.586 1.00 54.66 284 MET A O 1
ATOM 2270 N N . SER A 1 285 ? 2.447 8.022 29.496 1.00 51.56 285 SER A N 1
ATOM 2271 C CA . SER A 1 285 ? 2.757 8.409 30.881 1.00 51.56 285 SER A CA 1
ATOM 2272 C C . SER A 1 285 ? 4.255 8.352 31.212 1.00 51.56 285 SER A C 1
ATOM 2274 O O . SER A 1 285 ? 4.683 8.895 32.230 1.00 51.56 285 SER A O 1
ATOM 2276 N N . VAL A 1 286 ? 5.067 7.736 30.344 1.00 48.47 286 VAL A N 1
ATOM 2277 C CA . VAL A 1 286 ? 6.524 7.673 30.494 1.00 48.47 286 VAL A CA 1
ATOM 2278 C C . VAL A 1 286 ?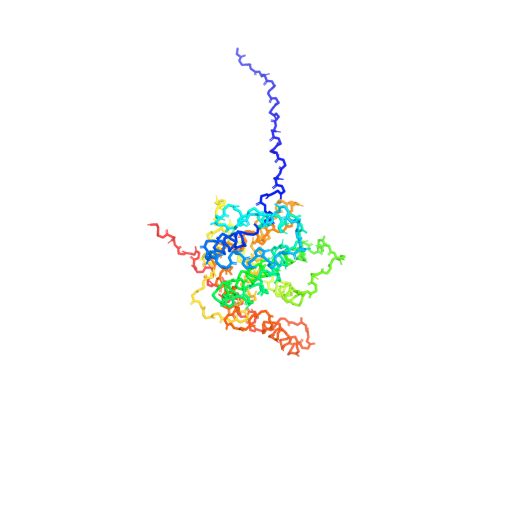 7.138 8.946 29.894 1.00 48.47 286 VAL A C 1
ATOM 2280 O O . VAL A 1 286 ? 6.988 9.183 28.694 1.00 48.47 286 VAL A O 1
ATOM 2283 N N . PRO A 1 287 ? 7.846 9.784 30.678 1.00 41.88 287 PRO A N 1
ATOM 2284 C CA . PRO A 1 287 ? 8.527 10.954 30.140 1.00 41.88 287 PRO A CA 1
ATOM 2285 C C . PRO A 1 287 ? 9.547 10.511 29.093 1.00 41.88 287 PRO A C 1
ATOM 2287 O O . PRO A 1 287 ? 10.393 9.657 29.370 1.00 41.88 287 PRO A O 1
ATOM 2290 N N . SER A 1 288 ? 9.493 11.100 27.898 1.00 42.00 288 SER A N 1
ATOM 2291 C CA . SER A 1 288 ? 10.536 10.914 26.893 1.00 42.00 288 SER A CA 1
ATOM 2292 C C . SER A 1 288 ? 11.863 11.399 27.480 1.00 42.00 288 SER A C 1
ATOM 2294 O O . SER A 1 288 ? 12.070 12.607 27.613 1.00 42.00 288 SER A O 1
ATOM 2296 N N . ARG A 1 289 ? 12.740 10.466 27.866 1.00 33.97 289 ARG A N 1
ATOM 2297 C CA . ARG A 1 289 ? 14.143 10.774 28.146 1.00 33.97 289 ARG A CA 1
ATOM 2298 C C . ARG A 1 289 ? 14.769 11.189 26.816 1.00 33.97 289 ARG A C 1
ATOM 2300 O O . ARG A 1 289 ? 14.960 10.343 25.946 1.00 33.97 289 ARG A O 1
ATOM 2307 N N . ASN A 1 290 ? 14.961 12.496 26.649 1.00 34.50 290 ASN A N 1
ATOM 2308 C CA . ASN A 1 290 ? 15.906 13.035 25.675 1.00 34.50 290 ASN A CA 1
ATOM 2309 C C . ASN A 1 290 ? 17.327 12.723 26.139 1.00 34.50 290 ASN A C 1
ATOM 2311 O O . ASN A 1 290 ? 17.551 12.800 27.370 1.00 34.50 290 ASN A O 1
#

Sequence (290 aa):
MASTTASSKNETISPPFSIMKYQYPPVFKDFLIHFVQSLNSSNRAAFAFYCQGLIPGSMLDGNMATDAELFALIKFLLSSNELSFTNMSLLKEFLSSIGRHDLLQELRKVKLRISVGLILEDYLKFRSVDGFPQNTALKPAENHADIVNLLLSTGAENRDQITQVLRQFKSLCSNRNFLKKFTNVALLDSQLSWPMVTSSLVIIGELYAFFTLHSRSFEEGSYVYWFSKTKASELLSDWIFENGGLKVYREFIEEKQVATISGLVPSSLRESLKENVYLLGIRMSVPSRN

Foldseek 3Di:
DDDDDPDPPPPPPDPPDPLPPQQAAVLVVVLLLVVLVPDDLVLQLLLLVLCPPVDDCVLSPDSSHDSVSSVVVVVRCVVSVVDDLQDPPSVLVSCVVVVVVVSNLSNVLSNLLLVLLLLLVLLLQQADDPPDGNDPPDQRDPVCRLLSVLLNQLCVVCVVLLVVLVVVVVVVPPDPCVLQVCLVQLDDPDDDDLLLLSLSSSSNSSNCCSVCVPDPDDNPSPSSNVRSPHPNSNVSSVVCVVVPHVVVSVVVSVVQVVVCPPSHGDPSSVVSNNVSSVSSSVSVPDPPDD

Radius of gyration: 22.87 Å; chains: 1; bounding box: 48×79×61 Å

Organism: Stylophora pistillata (NCBI:txid50429)

pLDDT: mean 74.49, std 19.8, range [26.36, 98.06]

InterPro domains:
  IPR001875 Death effector domain [PF01335] (28-111)
  IPR001875 Death effector domain [PS50168] (27-109)
  IPR011029 Death-like domain superfamily [G3DSA:1.10.533.10] (27-115)
  IPR011029 Death-like domain superfamily [SSF47986] (28-113)